Protein AF-F7S8D0-F1 (afdb_monomer_lite)

Sequence (281 aa):
MNKQQQSLVQIIKQSRLYNAVWATDVVPEQLVAPIAIEGLELRIRLTRVASIAGLLVAGAIAIDFGATTRRPAVLAAFLLLQLTYVALFCFTVAWPLVRRRVAGFDCARVLFNRLLFALGVFWAAYLILLMRASGPASQALILSIMCGLISTTIAAGPLSSTLAFWTPLTAGAFIALNVSHDLWRPVFVVSVAIYSAFVFFTMVAVNRRMLERSVNALELKRTSETIQMLLRDFEENASDWLWETDAALNLVHPSARLAEVAHRPAGEIRGNLFDFMAGTD

Radius of gyration: 31.67 Å; chains: 1; bounding box: 82×40×82 Å

Foldseek 3Di:
DDPVVVVVVVVCCPDPVVCLQQVPVQADPVCVVVLQVVQVLQVLVVLLVVLVVQLVVLVVVCVVCVVLCPPPQLVVLSVQLNVLSVVSNVLSVCVVVCVVVDPDPPVSVVVLLQSLLSNLQSLLSNLLSVLLRDDPVVNVVSLVVLLVQLLVLLDTGRLSSSCSNNVSSLVSSLSSCVSNPVNVDPVNNVVSVVSSVVSSVSSSVSHSVNSNVVNVVVVVVVVVVVVVVVVVCCVVPVCPWDFDADPQQWTDFTDPNVCVVLVHDRVPRIDHPVCSVVVVD

Secondary structure (DSSP, 8-state):
--HHHHHHHHHHHTSHHHHHHHTTTTS-GGGHHHHHHHHHHHHHHHHHHHHHHHHHHHHHHHHHTHHHHTSHHHHHHHHHHHHHHHHHHHHHHHHHHHHHH-S-HHHHHHHHHHHHHHHHHHHHHHHHHHHHHS-HHHHHHHHHHHHHHHHTT--SS-HHHHHHHHHHHHHHHHHHHHH-TTT--HHHHHHHHHHHHHHHHHHHHHHHHHHHHHHHHHHHHHHHHHHHHHHHHHHHHS-TT-EEE-TT-BEEEE-HHHHHHTTS-GGG--SBHHHHHHT--

Structure (mmCIF, N/CA/C/O backbone):
data_AF-F7S8D0-F1
#
_entry.id   AF-F7S8D0-F1
#
loop_
_atom_site.group_PDB
_atom_site.id
_atom_site.type_symbol
_atom_site.label_atom_id
_atom_site.label_alt_id
_atom_site.label_comp_id
_atom_site.label_asym_id
_atom_site.label_entity_id
_atom_site.label_seq_id
_atom_site.pdbx_PDB_ins_code
_atom_site.Cartn_x
_atom_site.Cartn_y
_atom_site.Cartn_z
_atom_site.occupancy
_atom_site.B_iso_or_equiv
_atom_site.auth_seq_id
_atom_site.auth_comp_id
_atom_site.auth_asym_id
_atom_site.auth_atom_id
_atom_site.pdbx_PDB_model_num
ATOM 1 N N . MET A 1 1 ? 22.453 11.798 22.584 1.00 53.34 1 MET A N 1
ATOM 2 C CA . MET A 1 1 ? 21.319 12.382 21.830 1.00 53.34 1 MET A CA 1
ATOM 3 C C . MET A 1 1 ? 21.093 13.785 22.383 1.00 53.34 1 MET A C 1
ATOM 5 O O . MET A 1 1 ? 20.859 13.909 23.575 1.00 53.34 1 MET A O 1
ATOM 9 N N . ASN A 1 2 ? 21.354 14.825 21.588 1.00 70.06 2 ASN A N 1
ATOM 10 C CA . ASN A 1 2 ? 21.635 16.184 22.080 1.00 70.06 2 ASN A CA 1
ATOM 11 C C . ASN A 1 2 ? 20.338 16.954 22.435 1.00 70.06 2 ASN A C 1
ATOM 13 O O . ASN A 1 2 ? 19.343 16.800 21.725 1.00 70.06 2 ASN A O 1
ATOM 17 N N . LYS A 1 3 ? 20.329 17.800 23.484 1.00 63.69 3 LYS A N 1
ATOM 18 C CA . LYS A 1 3 ? 19.136 18.567 23.949 1.00 63.69 3 LYS A CA 1
ATOM 19 C C . LYS A 1 3 ? 18.451 19.364 22.825 1.00 63.69 3 LYS A C 1
ATOM 21 O O . LYS A 1 3 ? 17.232 19.490 22.790 1.00 63.69 3 LYS A O 1
ATOM 26 N N . GLN A 1 4 ? 19.237 19.842 21.866 1.00 64.31 4 GLN A N 1
ATOM 27 C CA . GLN A 1 4 ? 18.783 20.604 20.699 1.00 64.31 4 GLN A CA 1
ATOM 28 C C . GLN A 1 4 ? 17.975 19.754 19.698 1.00 64.31 4 GLN A C 1
ATOM 30 O O . GLN A 1 4 ? 17.048 20.236 19.056 1.00 64.31 4 GLN A O 1
ATOM 35 N N . GLN A 1 5 ? 18.279 18.458 19.608 1.00 59.38 5 GLN A N 1
ATOM 36 C CA . GLN A 1 5 ? 17.549 17.507 18.769 1.00 59.38 5 GLN A CA 1
ATOM 37 C C . GLN A 1 5 ? 16.199 17.138 19.405 1.00 59.38 5 GLN A C 1
ATOM 39 O O . GLN A 1 5 ? 15.216 16.937 18.698 1.00 59.38 5 GLN A O 1
ATOM 44 N N . GLN A 1 6 ? 16.126 17.115 20.742 1.00 62.47 6 GLN A N 1
ATOM 45 C CA . GLN A 1 6 ? 14.870 16.931 21.474 1.00 62.47 6 GLN A CA 1
ATOM 46 C C . GLN A 1 6 ? 13.946 18.151 21.353 1.00 62.47 6 GLN A C 1
ATOM 48 O O . GLN A 1 6 ? 12.751 17.960 21.129 1.00 62.47 6 GLN A O 1
ATOM 53 N N . SER A 1 7 ? 14.474 19.383 21.420 1.00 68.38 7 SER A N 1
ATOM 54 C CA . SER A 1 7 ? 13.636 20.583 21.256 1.00 68.38 7 SER A CA 1
ATOM 55 C C . SER A 1 7 ? 13.094 20.717 19.829 1.00 68.38 7 SER A C 1
ATOM 57 O O . SER A 1 7 ? 11.915 21.006 19.656 1.00 68.38 7 SER A O 1
ATOM 59 N N . LEU A 1 8 ? 13.896 20.406 18.802 1.00 64.38 8 LEU A N 1
ATOM 60 C CA . LEU A 1 8 ? 13.439 20.400 17.407 1.00 64.38 8 LEU A CA 1
ATOM 61 C C . LEU A 1 8 ? 12.327 19.375 17.160 1.00 64.38 8 LEU A C 1
ATOM 63 O O . LEU A 1 8 ? 11.333 19.688 16.509 1.00 64.38 8 LEU A O 1
ATOM 67 N N . VAL A 1 9 ? 12.451 18.166 17.714 1.00 66.06 9 VAL A N 1
ATOM 68 C CA . VAL A 1 9 ? 11.397 17.144 17.612 1.00 66.06 9 VAL A CA 1
ATOM 69 C C . VAL A 1 9 ? 10.116 17.595 18.320 1.00 66.06 9 VAL A C 1
ATOM 71 O O . VAL A 1 9 ? 9.027 17.361 17.797 1.00 66.06 9 VAL A O 1
ATOM 74 N N . GLN A 1 10 ? 10.219 18.262 19.474 1.00 64.81 10 GLN A N 1
ATOM 75 C CA . GLN A 1 10 ? 9.053 18.814 20.171 1.00 64.81 10 GLN A CA 1
ATOM 76 C C . GLN A 1 10 ? 8.379 19.943 19.381 1.00 64.81 10 GLN A C 1
ATOM 78 O O . GLN A 1 10 ? 7.158 19.937 19.252 1.00 64.81 10 GLN A O 1
ATOM 83 N N . ILE A 1 11 ? 9.157 20.848 18.782 1.00 69.25 11 ILE A N 1
ATOM 84 C CA . ILE A 1 11 ? 8.638 21.939 17.943 1.00 69.25 11 ILE A CA 1
ATOM 85 C C . ILE A 1 11 ? 7.924 21.382 16.703 1.00 69.25 11 ILE A C 1
ATOM 87 O O . ILE A 1 11 ? 6.825 21.821 16.371 1.00 69.25 11 ILE A O 1
ATOM 91 N N . ILE A 1 12 ? 8.500 20.369 16.043 1.00 64.69 12 ILE A N 1
ATOM 92 C CA . ILE A 1 12 ? 7.876 19.720 14.879 1.00 64.69 12 ILE A CA 1
ATOM 93 C C . ILE A 1 12 ? 6.555 19.057 15.278 1.00 64.69 12 ILE A C 1
ATOM 95 O O . ILE A 1 12 ? 5.556 19.249 14.584 1.00 64.69 12 ILE A O 1
ATOM 99 N N . LYS A 1 13 ? 6.520 18.343 16.413 1.00 60.53 13 LYS A N 1
ATOM 100 C CA . LYS A 1 13 ? 5.296 17.720 16.943 1.00 60.53 13 LYS A CA 1
ATOM 101 C C . LYS A 1 13 ? 4.198 18.730 17.289 1.00 60.53 13 LYS A C 1
ATOM 103 O O . LYS A 1 13 ? 3.030 18.378 17.225 1.00 60.53 13 LYS A O 1
ATOM 108 N N . GLN A 1 14 ? 4.556 19.966 17.636 1.00 62.41 14 GLN A N 1
ATOM 109 C CA . GLN A 1 14 ? 3.599 21.036 17.941 1.00 62.41 14 GLN A CA 1
ATOM 110 C C . GLN A 1 14 ? 3.151 21.835 16.707 1.00 62.41 14 GLN A C 1
ATOM 112 O O . GLN A 1 14 ? 2.283 22.702 16.811 1.00 62.41 14 GLN A O 1
ATOM 117 N N . SER A 1 15 ? 3.713 21.567 15.526 1.00 74.12 15 SER A N 1
ATOM 118 C CA . SER A 1 15 ? 3.327 22.288 14.313 1.00 74.12 15 SER A CA 1
ATOM 119 C C . SER A 1 15 ? 1.921 21.888 13.841 1.00 74.12 15 SER A C 1
ATOM 121 O O . SER A 1 15 ? 1.569 20.709 13.791 1.00 74.12 15 SER A O 1
ATOM 123 N N . ARG A 1 16 ? 1.117 22.873 13.408 1.00 69.25 16 ARG A N 1
ATOM 124 C CA . ARG A 1 16 ? -0.215 22.623 12.815 1.00 69.25 16 ARG A CA 1
ATOM 125 C C . ARG A 1 16 ? -0.157 21.661 11.622 1.00 69.25 16 ARG A C 1
ATOM 127 O O . ARG A 1 16 ? -1.084 20.888 11.420 1.00 69.25 16 ARG A O 1
ATOM 134 N N . LEU A 1 17 ? 0.942 21.686 10.865 1.00 67.94 17 LEU A N 1
ATOM 135 C CA . LEU A 1 17 ? 1.205 20.769 9.753 1.00 67.94 17 LEU A CA 1
ATOM 136 C C . LEU A 1 17 ? 1.400 19.323 10.223 1.00 67.94 17 LEU A C 1
ATOM 138 O O . LEU A 1 17 ? 0.843 18.415 9.615 1.00 67.94 17 LEU A O 1
ATOM 142 N N . TYR A 1 18 ? 2.143 19.099 11.309 1.00 75.44 18 TYR A N 1
ATOM 143 C CA . TYR A 1 18 ? 2.308 17.762 11.878 1.00 75.44 18 TYR A CA 1
ATOM 144 C C . TYR A 1 18 ? 0.969 17.190 12.341 1.00 75.44 18 TYR A C 1
ATOM 146 O O . TYR A 1 18 ? 0.630 16.069 11.965 1.00 75.44 18 TYR A O 1
ATOM 154 N N . ASN A 1 19 ? 0.179 17.989 13.063 1.00 76.62 19 ASN A N 1
ATOM 155 C CA . ASN A 1 19 ? -1.151 17.571 13.500 1.00 76.62 19 ASN A CA 1
ATOM 156 C C . ASN A 1 19 ? -2.064 17.280 12.306 1.00 76.62 19 ASN A C 1
ATOM 158 O O . ASN A 1 19 ? -2.716 16.246 12.274 1.00 76.62 19 ASN A O 1
ATOM 162 N N . ALA A 1 20 ? -2.036 18.123 11.270 1.00 70.88 20 ALA A N 1
ATOM 163 C CA . ALA A 1 20 ? -2.845 17.909 10.076 1.00 70.88 20 ALA A CA 1
ATOM 164 C C . ALA A 1 20 ? -2.493 16.618 9.317 1.00 70.88 20 ALA A C 1
ATOM 166 O O . ALA A 1 20 ? -3.393 15.970 8.785 1.00 70.88 20 ALA A O 1
ATOM 167 N N . VAL A 1 21 ? -1.207 16.249 9.269 1.00 74.00 21 VAL A N 1
ATOM 168 C CA . VAL A 1 21 ? -0.726 15.049 8.568 1.00 74.00 21 VAL A CA 1
ATOM 169 C C . VAL A 1 21 ? -0.955 13.780 9.386 1.00 74.00 21 VAL A C 1
ATOM 171 O O . VAL A 1 21 ? -1.366 12.768 8.829 1.00 74.00 21 VAL A O 1
ATOM 174 N N . TRP A 1 22 ? -0.690 13.818 10.691 1.00 76.75 22 TRP A N 1
ATOM 175 C CA . TRP A 1 22 ? -0.769 12.642 11.564 1.00 76.75 22 TRP A CA 1
ATOM 176 C C . TRP A 1 22 ? -2.096 12.517 12.318 1.00 76.75 22 TRP A C 1
ATOM 178 O O . TRP A 1 22 ? -2.269 11.552 13.059 1.00 76.75 22 TRP A O 1
ATOM 188 N N . ALA A 1 23 ? -3.014 13.466 12.116 1.00 78.50 23 ALA A N 1
ATOM 189 C CA . ALA A 1 23 ? -4.340 13.536 12.730 1.00 78.50 23 ALA A CA 1
ATOM 190 C C . ALA A 1 23 ? -4.316 13.371 14.262 1.00 78.50 23 ALA A C 1
ATOM 192 O O . ALA A 1 23 ? -5.232 12.809 14.863 1.00 78.50 23 ALA A O 1
ATOM 193 N N . THR A 1 24 ? -3.252 13.856 14.906 1.00 76.12 24 THR A N 1
ATOM 194 C CA . THR A 1 24 ? -3.089 13.826 16.368 1.00 76.12 24 THR A CA 1
ATOM 195 C C . THR A 1 24 ? -4.067 14.756 17.083 1.00 76.12 24 THR A C 1
ATOM 197 O O . THR A 1 24 ? -4.251 14.626 18.285 1.00 76.12 24 THR A O 1
ATOM 200 N N . ASP A 1 25 ? -4.698 15.678 16.354 1.00 79.25 25 ASP A N 1
ATOM 201 C CA . ASP A 1 25 ? -5.800 16.529 16.809 1.00 79.25 25 ASP A CA 1
ATOM 202 C C . ASP A 1 25 ? -7.158 15.810 16.808 1.00 79.25 25 ASP A C 1
ATOM 204 O O . ASP A 1 25 ? -8.049 16.191 17.560 1.00 79.25 25 ASP A O 1
ATOM 208 N N . VAL A 1 26 ? -7.322 14.788 15.965 1.00 81.44 26 VAL A N 1
ATOM 209 C CA . VAL A 1 26 ? -8.597 14.081 15.771 1.00 81.44 26 VAL A CA 1
ATOM 210 C C . VAL A 1 26 ? -8.757 12.906 16.729 1.00 81.44 26 VAL A C 1
ATOM 212 O O . VAL A 1 26 ? -9.870 12.598 17.137 1.00 81.44 26 VAL A O 1
ATOM 215 N N . VAL A 1 27 ? -7.667 12.206 17.049 1.00 84.94 27 VAL A N 1
ATOM 216 C CA . VAL A 1 27 ? -7.725 10.945 17.797 1.00 84.94 27 VAL A CA 1
ATOM 217 C C . VAL A 1 27 ? -7.451 11.188 19.286 1.00 84.94 27 VAL A C 1
ATOM 219 O O . VAL A 1 27 ? -6.313 11.508 19.632 1.00 84.94 27 VAL A O 1
ATOM 222 N N . PRO A 1 28 ? -8.433 10.980 20.189 1.00 85.94 28 PRO A N 1
ATOM 223 C CA . PRO A 1 28 ? -8.203 11.056 21.631 1.00 85.94 28 PRO A CA 1
ATOM 224 C C . PRO A 1 28 ? -7.156 10.032 22.088 1.00 85.94 28 PRO A C 1
ATOM 226 O O . PRO A 1 28 ? -7.148 8.903 21.593 1.00 85.94 28 PRO A O 1
ATOM 229 N N . GLU A 1 29 ? -6.325 10.364 23.085 1.00 84.44 29 GLU A N 1
ATOM 230 C CA . GLU A 1 29 ? -5.238 9.483 23.568 1.00 84.44 29 GLU A CA 1
ATOM 231 C C . GLU A 1 29 ? -5.724 8.071 23.937 1.00 84.44 29 GLU A C 1
ATOM 233 O O . GLU A 1 29 ? -5.067 7.075 23.634 1.00 84.44 29 GLU A O 1
ATOM 238 N N . GLN A 1 30 ? -6.925 7.974 24.511 1.00 85.62 30 GLN A N 1
ATOM 239 C CA . GLN A 1 30 ? -7.554 6.710 24.906 1.00 85.62 30 GLN A CA 1
ATOM 240 C C . GLN A 1 30 ? -7.923 5.806 23.714 1.00 85.62 30 GLN A C 1
ATOM 242 O O . GLN A 1 30 ? -8.087 4.599 23.885 1.00 85.62 30 GLN A O 1
ATOM 247 N N . LEU A 1 31 ? -8.087 6.378 22.516 1.00 86.25 31 LEU A N 1
ATOM 248 C CA . LEU A 1 31 ? -8.500 5.676 21.298 1.00 86.25 31 LEU A CA 1
ATOM 249 C C . LEU A 1 31 ? -7.335 5.395 20.333 1.00 86.25 31 LEU A C 1
ATOM 251 O O . LEU A 1 31 ? -7.520 4.679 19.350 1.00 86.25 31 LEU A O 1
ATOM 255 N N . VAL A 1 32 ? -6.121 5.878 20.620 1.00 85.62 32 VAL A N 1
ATOM 256 C CA . VAL A 1 32 ? -4.949 5.715 19.737 1.00 85.62 32 VAL A CA 1
ATOM 257 C C . VAL A 1 32 ? -4.634 4.242 19.461 1.00 85.62 32 VAL A C 1
ATOM 259 O O . VAL A 1 32 ? -4.501 3.841 18.305 1.00 85.62 32 VAL A O 1
ATOM 262 N N . ALA A 1 33 ? -4.525 3.422 20.508 1.00 85.38 33 ALA A N 1
ATOM 263 C CA . ALA A 1 33 ? -4.207 2.001 20.376 1.00 85.38 33 ALA A CA 1
ATOM 264 C C . ALA A 1 33 ? -5.284 1.193 19.616 1.00 85.38 33 ALA A C 1
ATOM 266 O O . ALA A 1 33 ? -4.919 0.511 18.653 1.00 85.38 33 ALA A O 1
ATOM 267 N N . PRO A 1 34 ? -6.587 1.258 19.970 1.00 86.56 34 PRO A N 1
ATOM 268 C CA . PRO A 1 34 ? -7.611 0.498 19.252 1.00 86.56 34 PRO A CA 1
ATOM 269 C C . PRO A 1 34 ? -7.728 0.917 17.782 1.00 86.56 34 PRO A C 1
ATOM 271 O O . PRO A 1 34 ? -7.796 0.045 16.916 1.00 86.56 34 PRO A O 1
ATOM 274 N N . ILE A 1 35 ? -7.647 2.216 17.475 1.00 88.69 35 ILE A N 1
ATOM 275 C CA . ILE A 1 35 ? -7.692 2.709 16.089 1.00 88.69 35 ILE A CA 1
ATOM 276 C C . ILE A 1 35 ? -6.454 2.270 15.301 1.00 88.69 35 ILE A C 1
ATOM 278 O O . ILE A 1 35 ? -6.564 1.885 14.136 1.00 88.69 35 ILE A O 1
ATOM 282 N N . ALA A 1 36 ? -5.267 2.279 15.917 1.00 87.62 36 ALA A N 1
ATOM 283 C CA . ALA A 1 36 ? -4.054 1.788 15.267 1.00 87.62 36 ALA A CA 1
ATOM 284 C C . ALA A 1 36 ? -4.162 0.297 14.909 1.00 87.62 36 ALA A C 1
ATOM 286 O O . ALA A 1 36 ? -3.747 -0.100 13.815 1.00 87.62 36 ALA A O 1
ATOM 287 N N . ILE A 1 37 ? -4.734 -0.516 15.805 1.00 88.25 37 ILE A N 1
ATOM 288 C CA . ILE A 1 37 ? -4.974 -1.945 15.570 1.00 88.25 37 ILE A CA 1
ATOM 289 C C . ILE A 1 37 ? -5.985 -2.138 14.442 1.00 88.25 37 ILE A C 1
ATOM 291 O O . ILE A 1 37 ? -5.676 -2.823 13.467 1.00 88.25 37 ILE A O 1
ATOM 295 N N . GLU A 1 38 ? -7.154 -1.501 14.531 1.00 89.31 38 GLU A N 1
ATOM 296 C CA . GLU A 1 38 ? -8.211 -1.609 13.522 1.00 89.31 38 GLU A CA 1
ATOM 297 C C . GLU A 1 38 ? -7.718 -1.164 12.138 1.00 89.31 38 GLU A C 1
ATOM 299 O O . GLU A 1 38 ? -7.919 -1.857 11.135 1.00 89.31 38 GLU A O 1
ATOM 304 N N . GLY A 1 39 ? -6.990 -0.046 12.086 1.00 90.62 39 GLY A N 1
ATOM 305 C CA . GLY A 1 39 ? -6.388 0.468 10.864 1.00 90.62 39 GLY A CA 1
ATOM 306 C C . GLY A 1 39 ? -5.405 -0.524 10.243 1.00 90.62 39 GLY A C 1
ATOM 307 O O . GLY A 1 39 ? -5.471 -0.785 9.038 1.00 90.62 39 GLY A O 1
ATOM 308 N N . LEU A 1 40 ? -4.506 -1.111 11.044 1.00 91.12 40 LEU A N 1
ATOM 309 C CA . LEU A 1 40 ? -3.559 -2.116 10.555 1.00 91.12 40 LEU A CA 1
ATOM 310 C C . LEU A 1 40 ? -4.280 -3.386 10.080 1.00 91.12 40 LEU A C 1
ATOM 312 O O . LEU A 1 40 ? -3.944 -3.917 9.023 1.00 91.12 40 LEU A O 1
ATOM 316 N N . GLU A 1 41 ? -5.297 -3.853 10.803 1.00 90.88 41 GLU A N 1
ATOM 317 C CA . GLU A 1 41 ? -6.097 -5.018 10.412 1.00 90.88 41 GLU A CA 1
ATOM 318 C C . GLU A 1 41 ? -6.840 -4.795 9.090 1.00 90.88 41 GLU A C 1
ATOM 320 O O . GLU A 1 41 ? -6.891 -5.692 8.240 1.00 90.88 41 GLU A O 1
ATOM 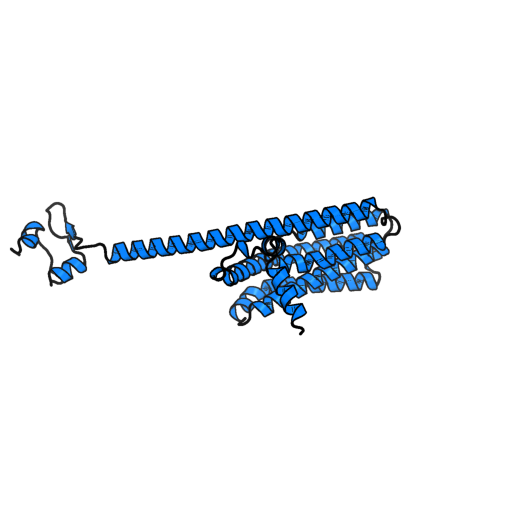325 N N . LEU A 1 42 ? -7.407 -3.603 8.886 1.00 92.00 42 LEU A N 1
ATOM 326 C CA . LEU A 1 42 ? -8.006 -3.233 7.607 1.00 92.00 42 LEU A CA 1
ATOM 327 C C . LEU A 1 42 ? -6.954 -3.254 6.494 1.00 92.00 42 LEU A C 1
ATOM 329 O O . LEU A 1 42 ? -7.175 -3.858 5.442 1.00 92.00 42 LEU A O 1
ATOM 333 N N . ARG A 1 43 ? -5.780 -2.663 6.742 1.00 93.62 43 ARG A N 1
ATOM 334 C CA . ARG A 1 43 ? -4.694 -2.632 5.759 1.00 93.62 43 ARG A CA 1
ATOM 335 C C . ARG A 1 43 ? -4.219 -4.030 5.381 1.00 93.62 43 ARG A C 1
ATOM 337 O O . ARG A 1 43 ? -4.015 -4.295 4.198 1.00 93.62 43 ARG A O 1
ATOM 344 N N . ILE A 1 44 ? -4.057 -4.927 6.351 1.00 93.44 44 ILE A N 1
ATOM 345 C CA . ILE A 1 44 ? -3.645 -6.319 6.126 1.00 93.44 44 ILE A CA 1
ATOM 346 C C . ILE A 1 44 ? -4.676 -7.054 5.260 1.00 93.44 44 ILE A C 1
ATOM 348 O O . ILE A 1 44 ? -4.293 -7.747 4.315 1.00 93.44 44 ILE A O 1
ATOM 352 N N . ARG A 1 45 ? -5.978 -6.865 5.519 1.00 91.81 45 ARG A N 1
ATOM 353 C CA . ARG A 1 45 ? -7.054 -7.459 4.706 1.00 91.81 45 ARG A CA 1
ATOM 354 C C . ARG A 1 45 ? -6.996 -7.001 3.250 1.00 91.81 45 ARG A C 1
ATOM 356 O O . ARG A 1 45 ? -7.010 -7.840 2.353 1.00 91.81 45 ARG A O 1
ATOM 363 N N . LEU A 1 46 ? -6.859 -5.697 3.018 1.00 93.00 46 LEU A N 1
ATOM 364 C CA . LEU A 1 46 ? -6.726 -5.144 1.666 1.00 93.00 46 LEU A CA 1
ATOM 365 C C . LEU A 1 46 ? -5.439 -5.621 0.979 1.00 93.00 46 LEU A C 1
ATOM 367 O O . LEU A 1 46 ? -5.448 -5.968 -0.201 1.00 93.00 46 LEU A O 1
ATOM 371 N N . THR A 1 47 ? -4.343 -5.708 1.735 1.00 94.88 47 THR A N 1
ATOM 372 C CA . THR A 1 47 ? -3.036 -6.142 1.220 1.00 94.88 47 THR A CA 1
ATOM 373 C C . THR A 1 47 ? -3.061 -7.590 0.741 1.00 94.88 47 THR A C 1
ATOM 375 O O . THR A 1 47 ? -2.358 -7.913 -0.210 1.00 94.88 47 THR A O 1
ATOM 378 N N . ARG A 1 48 ? -3.898 -8.461 1.321 1.00 93.25 48 ARG A N 1
ATOM 379 C CA . ARG A 1 48 ? -4.060 -9.844 0.845 1.00 93.25 48 ARG A CA 1
ATOM 380 C C . ARG A 1 48 ? -4.516 -9.891 -0.615 1.00 93.25 48 ARG A C 1
ATOM 382 O O . ARG A 1 48 ? -3.878 -10.548 -1.432 1.00 93.25 48 ARG A O 1
ATOM 389 N N . VAL A 1 49 ? -5.588 -9.167 -0.940 1.00 93.44 49 VAL A N 1
ATOM 390 C CA . VAL A 1 49 ? -6.130 -9.102 -2.308 1.00 93.44 49 VAL A CA 1
ATOM 391 C C . VAL A 1 49 ? -5.154 -8.370 -3.229 1.00 93.44 49 VAL A C 1
ATOM 393 O O . VAL A 1 49 ? -4.854 -8.853 -4.319 1.00 93.44 49 VAL A O 1
ATOM 396 N N . ALA A 1 50 ? -4.580 -7.258 -2.759 1.00 93.50 50 ALA A N 1
ATOM 397 C CA . ALA A 1 50 ? -3.594 -6.494 -3.520 1.00 93.50 50 ALA A CA 1
ATOM 398 C C . ALA A 1 50 ? -2.320 -7.298 -3.835 1.00 93.50 50 ALA A C 1
ATOM 400 O O . ALA A 1 50 ? -1.716 -7.086 -4.881 1.00 93.50 50 ALA A O 1
ATOM 401 N N . SER A 1 51 ? -1.920 -8.237 -2.970 1.00 95.31 51 SER A N 1
ATOM 402 C CA . SER A 1 51 ? -0.755 -9.100 -3.211 1.00 95.31 51 SER A CA 1
ATOM 403 C C . SER A 1 51 ? -1.009 -10.074 -4.358 1.00 95.31 51 SER A C 1
ATOM 405 O O . SER A 1 51 ? -0.143 -10.243 -5.208 1.00 95.31 51 SER A O 1
ATOM 407 N N . ILE A 1 52 ? -2.210 -10.661 -4.434 1.00 95.44 52 ILE A N 1
ATOM 408 C CA . ILE A 1 52 ? -2.594 -11.541 -5.549 1.00 95.44 52 ILE A CA 1
ATOM 409 C C . ILE A 1 52 ? -2.638 -10.740 -6.853 1.00 95.44 52 ILE A C 1
ATOM 411 O O . ILE A 1 52 ? -2.001 -11.119 -7.832 1.00 95.44 52 ILE A O 1
ATOM 415 N N . ALA A 1 53 ? -3.346 -9.607 -6.855 1.00 94.81 53 ALA A N 1
ATOM 416 C CA . ALA A 1 53 ? -3.435 -8.749 -8.033 1.00 94.81 53 ALA A CA 1
ATOM 417 C C . ALA A 1 53 ? -2.045 -8.276 -8.489 1.00 94.81 53 ALA A C 1
ATOM 419 O O . ALA A 1 53 ? -1.722 -8.335 -9.670 1.00 94.81 53 ALA A O 1
ATOM 420 N N . GLY A 1 54 ? -1.196 -7.872 -7.544 1.00 95.12 54 GLY A N 1
ATOM 421 C CA . GLY A 1 54 ? 0.164 -7.423 -7.801 1.00 95.12 54 GLY A CA 1
ATOM 422 C C . GLY A 1 54 ? 1.075 -8.494 -8.402 1.00 95.12 54 GLY A C 1
ATOM 423 O O . GLY A 1 54 ? 1.777 -8.201 -9.367 1.00 95.12 54 GLY A O 1
ATOM 424 N N . LEU A 1 55 ? 1.014 -9.736 -7.901 1.00 95.94 55 LEU A N 1
ATOM 425 C CA . LEU A 1 55 ? 1.726 -10.886 -8.481 1.00 95.94 55 LEU A CA 1
ATOM 426 C C . LEU A 1 55 ? 1.345 -11.103 -9.947 1.00 95.94 55 LEU A C 1
ATOM 428 O O . LEU A 1 55 ? 2.219 -11.298 -10.795 1.00 95.94 55 LEU A O 1
ATOM 432 N N . LEU A 1 56 ? 0.040 -11.061 -10.234 1.00 96.25 56 LEU A N 1
ATOM 433 C CA . LEU A 1 56 ? -0.497 -11.260 -11.579 1.00 96.25 56 LEU A CA 1
ATOM 434 C C . LEU A 1 56 ? -0.085 -10.123 -12.516 1.00 96.25 56 LEU A C 1
ATOM 436 O O . LEU A 1 56 ? 0.374 -10.389 -13.622 1.00 96.25 56 LEU A O 1
ATOM 440 N N . VAL A 1 57 ? -0.182 -8.870 -12.063 1.00 96.62 57 VAL A N 1
ATOM 441 C CA . VAL A 1 57 ? 0.230 -7.696 -12.847 1.00 96.62 57 VAL A CA 1
ATOM 442 C C . VAL A 1 57 ? 1.733 -7.721 -13.124 1.00 96.62 57 VAL A C 1
ATOM 444 O O . VAL A 1 57 ? 2.140 -7.547 -14.270 1.00 96.62 57 VAL A O 1
ATOM 447 N N . ALA A 1 58 ? 2.571 -7.996 -12.119 1.00 96.50 58 ALA A N 1
ATOM 448 C CA . ALA A 1 58 ? 4.015 -8.128 -12.315 1.00 96.50 58 ALA A CA 1
ATOM 449 C C . ALA A 1 58 ? 4.351 -9.260 -13.300 1.00 96.50 58 ALA A C 1
ATOM 451 O O . ALA A 1 58 ? 5.209 -9.089 -14.165 1.00 96.50 58 ALA A O 1
ATOM 452 N N . GLY A 1 59 ? 3.646 -10.393 -13.203 1.00 97.00 59 GLY A N 1
ATOM 453 C CA . GLY A 1 59 ? 3.772 -11.516 -14.132 1.00 97.00 59 GLY A CA 1
ATOM 454 C C . GLY A 1 59 ? 3.364 -11.159 -15.563 1.00 97.00 59 GLY A C 1
ATOM 455 O O . GLY A 1 59 ? 4.088 -11.483 -16.498 1.00 97.00 59 GLY A O 1
ATOM 456 N N . ALA A 1 60 ? 2.258 -10.435 -15.742 1.00 96.69 60 ALA A N 1
ATOM 457 C CA . ALA A 1 60 ? 1.810 -9.968 -17.052 1.00 96.69 60 ALA A CA 1
ATOM 458 C C . ALA A 1 60 ? 2.835 -9.022 -17.699 1.00 96.69 60 ALA A C 1
ATOM 460 O O . ALA A 1 60 ? 3.186 -9.209 -18.861 1.00 96.69 60 ALA A O 1
ATOM 461 N N . ILE A 1 61 ? 3.390 -8.075 -16.930 1.00 96.12 61 ILE A N 1
ATOM 462 C CA . ILE A 1 61 ? 4.475 -7.197 -17.398 1.00 96.12 61 ILE A CA 1
ATOM 463 C C . ILE A 1 61 ? 5.705 -8.029 -17.782 1.00 96.12 61 ILE A C 1
ATOM 465 O O . ILE A 1 61 ? 6.322 -7.784 -18.812 1.00 96.12 61 ILE A O 1
ATOM 469 N N . ALA A 1 62 ? 6.068 -9.029 -16.976 1.00 96.31 62 ALA A N 1
ATOM 470 C CA . ALA A 1 62 ? 7.206 -9.897 -17.269 1.00 96.31 62 ALA A CA 1
ATOM 471 C C . ALA A 1 62 ? 7.031 -10.697 -18.570 1.00 96.31 62 ALA A C 1
ATOM 473 O O . ALA A 1 62 ? 8.024 -10.903 -19.270 1.00 96.31 62 ALA A O 1
ATOM 474 N N . ILE A 1 63 ? 5.802 -11.123 -18.888 1.00 96.25 63 ILE A N 1
ATOM 475 C CA . ILE A 1 63 ? 5.453 -11.806 -20.143 1.00 96.25 63 ILE A CA 1
ATOM 476 C C . ILE A 1 63 ? 5.576 -10.844 -21.329 1.00 96.25 63 ILE A C 1
ATOM 478 O O . ILE A 1 63 ? 6.257 -11.177 -22.298 1.00 96.25 63 ILE A O 1
ATOM 482 N N . ASP A 1 64 ? 4.979 -9.652 -21.230 1.00 94.94 64 ASP A N 1
ATOM 483 C CA . ASP A 1 64 ? 5.015 -8.624 -22.282 1.00 94.94 64 ASP A CA 1
ATOM 484 C C . ASP A 1 64 ? 6.458 -8.188 -22.601 1.00 94.94 64 ASP A C 1
ATOM 486 O O . ASP A 1 64 ? 6.895 -8.182 -23.750 1.00 94.94 64 ASP A O 1
ATOM 490 N N . PHE A 1 65 ? 7.267 -7.966 -21.563 1.00 94.56 65 PHE A N 1
ATOM 491 C CA . PHE A 1 65 ? 8.679 -7.599 -21.679 1.00 94.56 65 PHE A CA 1
ATOM 492 C C . PHE A 1 65 ? 9.624 -8.810 -21.732 1.00 94.56 65 PHE A C 1
ATOM 494 O O . PHE A 1 65 ? 10.810 -8.676 -21.430 1.00 94.56 65 PHE A O 1
ATOM 501 N N . GLY A 1 66 ? 9.144 -9.997 -22.118 1.00 91.56 66 GLY A N 1
ATOM 502 C CA . GLY A 1 66 ? 9.833 -11.281 -21.925 1.00 91.56 66 GLY A CA 1
ATOM 503 C C . GLY A 1 66 ? 11.320 -11.315 -22.304 1.00 91.56 66 GLY A C 1
ATOM 504 O O . GLY A 1 66 ? 12.137 -11.831 -21.539 1.00 91.56 66 GLY A O 1
ATOM 505 N N . ALA A 1 67 ? 11.709 -10.735 -23.445 1.00 90.75 67 ALA A N 1
ATOM 506 C CA . ALA A 1 67 ? 13.115 -10.672 -23.864 1.00 90.75 67 ALA A CA 1
ATOM 507 C C . ALA A 1 67 ? 13.974 -9.792 -22.934 1.00 90.75 67 ALA A C 1
ATOM 509 O O . ALA A 1 67 ? 15.099 -10.153 -22.583 1.00 90.75 67 ALA A O 1
ATOM 510 N N . THR A 1 68 ? 13.430 -8.658 -22.498 1.00 92.56 68 THR A N 1
ATOM 511 C CA . THR A 1 68 ? 14.073 -7.719 -21.574 1.00 92.56 68 THR A CA 1
ATOM 512 C C . THR A 1 68 ? 14.135 -8.291 -20.159 1.00 92.56 68 THR A C 1
ATOM 514 O O . THR A 1 68 ? 15.170 -8.187 -19.499 1.00 92.56 68 THR A O 1
ATOM 517 N N . THR A 1 69 ? 13.070 -8.965 -19.721 1.00 92.38 69 THR A N 1
ATOM 518 C CA . THR A 1 69 ? 12.963 -9.599 -18.401 1.00 92.38 69 THR A CA 1
ATOM 519 C C . THR A 1 69 ? 14.003 -10.696 -18.196 1.00 92.38 69 THR A C 1
ATOM 521 O O . THR A 1 69 ? 14.506 -10.859 -17.091 1.00 92.38 69 THR A O 1
ATOM 524 N N . ARG A 1 70 ? 14.388 -11.420 -19.256 1.00 92.25 70 ARG A N 1
ATOM 525 C CA . ARG A 1 70 ? 15.408 -12.485 -19.189 1.00 92.25 70 ARG A CA 1
ATOM 526 C C . ARG A 1 70 ? 16.829 -11.976 -18.922 1.00 92.25 70 ARG A C 1
ATOM 528 O O . ARG A 1 70 ? 17.708 -12.785 -18.635 1.00 92.25 70 ARG A O 1
ATOM 535 N N . ARG A 1 71 ? 17.088 -10.663 -18.995 1.00 94.62 71 ARG A N 1
ATOM 536 C CA . ARG A 1 71 ? 18.394 -10.098 -18.611 1.00 94.62 71 ARG A CA 1
ATOM 537 C C . ARG A 1 71 ? 18.628 -10.324 -17.111 1.00 94.62 71 ARG A C 1
ATOM 539 O O . ARG A 1 71 ? 17.720 -10.062 -16.326 1.00 94.62 71 ARG A O 1
ATOM 546 N N . PRO A 1 72 ? 19.837 -10.726 -16.674 1.00 95.12 72 PRO A N 1
ATOM 547 C CA . PRO A 1 72 ? 20.063 -11.235 -15.317 1.00 95.12 72 PRO A CA 1
ATOM 548 C C . PRO A 1 72 ? 19.689 -10.229 -14.220 1.00 95.12 72 PRO A C 1
ATOM 550 O O . PRO A 1 72 ? 19.069 -10.602 -13.230 1.00 95.12 72 PRO A O 1
ATOM 553 N N . ALA A 1 73 ? 19.992 -8.942 -14.418 1.00 95.56 73 ALA A N 1
ATOM 554 C CA . ALA A 1 73 ? 19.631 -7.893 -13.465 1.00 95.56 73 ALA A CA 1
ATOM 555 C C . ALA A 1 73 ? 18.108 -7.668 -13.370 1.00 95.56 73 ALA A C 1
ATOM 557 O O . ALA A 1 73 ? 17.578 -7.512 -12.271 1.00 95.56 73 ALA A O 1
ATOM 558 N N . VAL A 1 74 ? 17.402 -7.676 -14.508 1.00 96.25 74 VAL A N 1
ATOM 559 C CA . VAL A 1 74 ? 15.940 -7.485 -14.559 1.00 96.25 74 VAL A CA 1
ATOM 560 C C . VAL A 1 74 ? 15.238 -8.696 -13.946 1.00 96.25 74 VAL A C 1
ATOM 562 O O . VAL A 1 74 ? 14.329 -8.533 -13.134 1.00 96.25 74 VAL A O 1
ATOM 565 N N . LEU A 1 75 ? 15.713 -9.903 -14.268 1.00 96.69 75 LEU A N 1
ATOM 566 C CA . LEU A 1 75 ? 15.199 -11.151 -13.717 1.00 96.69 75 LEU A CA 1
ATOM 567 C C . LEU A 1 75 ? 15.378 -11.211 -12.198 1.00 96.69 75 LEU A C 1
ATOM 569 O O . LEU A 1 75 ? 14.440 -11.562 -11.492 1.00 96.69 75 LEU A O 1
ATOM 573 N N . ALA A 1 76 ? 16.549 -10.832 -11.677 1.00 97.31 76 ALA A N 1
ATOM 574 C CA . ALA A 1 76 ? 16.788 -10.792 -10.237 1.00 97.31 76 ALA A CA 1
ATOM 575 C C . ALA A 1 76 ? 15.829 -9.821 -9.526 1.00 97.31 76 ALA A C 1
ATOM 577 O O . ALA A 1 76 ? 15.226 -10.187 -8.516 1.00 97.31 76 ALA A O 1
ATOM 578 N N . ALA A 1 77 ? 15.628 -8.616 -10.075 1.00 97.38 77 ALA A N 1
ATOM 579 C CA . ALA A 1 77 ? 14.673 -7.650 -9.531 1.00 97.38 77 ALA A CA 1
ATOM 580 C C . ALA A 1 77 ? 13.229 -8.178 -9.571 1.00 97.38 77 ALA A C 1
ATOM 582 O O . ALA A 1 77 ? 12.502 -8.048 -8.587 1.00 97.38 77 ALA A O 1
ATOM 583 N N . PHE A 1 78 ? 12.835 -8.832 -10.668 1.00 97.81 78 PHE A N 1
ATOM 584 C CA . PHE A 1 78 ? 11.533 -9.483 -10.796 1.00 97.81 78 PHE A CA 1
ATOM 585 C C . PHE A 1 78 ? 11.342 -10.598 -9.759 1.00 97.81 78 PHE A C 1
ATOM 587 O O . PHE A 1 78 ? 10.327 -10.627 -9.070 1.00 97.81 78 PHE A O 1
ATOM 594 N N . LEU A 1 79 ? 12.315 -11.495 -9.583 1.00 97.88 79 LEU A N 1
ATOM 595 C CA . LEU A 1 79 ? 12.210 -12.590 -8.614 1.00 97.88 79 LEU A CA 1
ATOM 596 C C . LEU A 1 79 ? 12.137 -12.080 -7.168 1.00 97.88 79 LEU A C 1
ATOM 598 O O . LEU A 1 79 ? 11.342 -12.594 -6.384 1.00 97.88 79 LEU A O 1
ATOM 602 N N . LEU A 1 80 ? 12.909 -11.045 -6.819 1.00 98.06 80 LEU A N 1
ATOM 603 C CA . LEU A 1 80 ? 12.834 -10.398 -5.503 1.00 98.06 80 LEU A CA 1
ATOM 604 C C . LEU A 1 80 ? 11.484 -9.704 -5.277 1.00 98.06 80 LEU A C 1
ATOM 606 O O . LEU A 1 80 ? 10.931 -9.765 -4.174 1.00 98.06 80 LEU A O 1
ATOM 610 N N . LEU A 1 81 ? 10.920 -9.098 -6.325 1.00 98.06 81 LEU A N 1
ATOM 611 C CA . LEU A 1 81 ? 9.572 -8.540 -6.299 1.00 98.06 81 LEU A CA 1
ATOM 612 C C . LEU A 1 81 ? 8.526 -9.632 -6.020 1.00 98.06 81 LEU A C 1
ATOM 614 O O . LEU A 1 81 ? 7.723 -9.485 -5.095 1.00 98.06 81 LEU A O 1
ATOM 618 N N . GLN A 1 82 ? 8.582 -10.757 -6.741 1.00 97.81 82 GLN A N 1
ATOM 619 C CA . GLN A 1 82 ? 7.660 -11.879 -6.527 1.00 97.81 82 GLN A CA 1
ATOM 620 C C . GLN A 1 82 ? 7.816 -12.496 -5.135 1.00 97.81 82 GLN A C 1
ATOM 622 O O . GLN A 1 82 ? 6.820 -12.743 -4.455 1.00 97.81 82 GLN A O 1
ATOM 627 N N . LEU A 1 83 ? 9.052 -12.675 -4.660 1.00 98.12 83 LEU A N 1
ATOM 628 C CA . LEU A 1 83 ? 9.324 -13.158 -3.307 1.00 98.12 83 LEU A CA 1
ATOM 629 C C . LEU A 1 83 ? 8.696 -12.243 -2.248 1.00 98.12 83 LEU A C 1
ATOM 631 O O . LEU A 1 83 ? 8.112 -12.726 -1.279 1.00 98.12 83 LEU A O 1
ATOM 635 N N . THR A 1 84 ? 8.772 -10.926 -2.444 1.00 97.81 84 THR A N 1
ATOM 636 C CA . THR A 1 84 ? 8.204 -9.950 -1.506 1.00 97.81 84 THR A CA 1
ATOM 637 C C . THR A 1 84 ? 6.680 -10.004 -1.485 1.00 97.81 84 THR A C 1
ATOM 639 O O . THR A 1 84 ? 6.079 -9.954 -0.411 1.00 97.81 84 THR A O 1
ATOM 642 N N . TYR A 1 85 ? 6.043 -10.173 -2.644 1.00 97.81 85 TYR A N 1
ATOM 643 C CA . TYR A 1 85 ? 4.603 -10.397 -2.716 1.00 97.81 85 TYR A CA 1
ATOM 644 C C . TYR A 1 85 ? 4.166 -11.689 -2.020 1.00 97.81 85 TYR A C 1
ATOM 646 O O . TYR A 1 85 ? 3.186 -11.676 -1.274 1.00 97.81 85 TYR A O 1
ATOM 654 N N . VAL A 1 86 ? 4.898 -12.791 -2.214 1.00 97.81 86 VAL A N 1
ATOM 655 C CA . VAL A 1 86 ? 4.628 -14.060 -1.522 1.00 97.81 86 VAL A CA 1
ATOM 656 C C . VAL A 1 86 ? 4.811 -13.896 -0.012 1.00 97.81 86 VAL A C 1
ATOM 658 O O . VAL A 1 86 ? 3.948 -14.318 0.753 1.00 97.81 86 VAL A O 1
ATOM 661 N N . ALA A 1 87 ? 5.875 -13.224 0.435 1.00 96.94 87 ALA A N 1
ATOM 662 C CA . ALA A 1 87 ? 6.108 -12.947 1.850 1.00 96.94 87 ALA A CA 1
ATOM 663 C C . ALA A 1 87 ? 4.976 -12.108 2.472 1.00 96.94 87 ALA A C 1
ATOM 665 O O . ALA A 1 87 ? 4.498 -12.432 3.560 1.00 96.94 87 ALA A O 1
ATOM 666 N N . LEU A 1 88 ? 4.499 -11.072 1.770 1.00 96.50 88 LEU A N 1
ATOM 667 C CA . LEU A 1 88 ? 3.343 -10.272 2.185 1.00 96.50 88 LEU A CA 1
ATOM 668 C C . LEU A 1 88 ? 2.062 -11.105 2.238 1.00 96.50 88 LEU A C 1
ATOM 670 O O . LEU A 1 88 ? 1.327 -11.035 3.223 1.00 96.50 88 LEU A O 1
ATOM 674 N N . PHE A 1 89 ? 1.804 -11.930 1.224 1.00 96.94 89 PHE A N 1
ATOM 675 C CA . PHE A 1 89 ? 0.645 -12.813 1.209 1.00 96.94 89 PHE A CA 1
ATOM 676 C C . PHE A 1 89 ? 0.675 -13.780 2.401 1.00 96.94 89 PHE A C 1
ATOM 678 O O . PHE A 1 89 ? -0.275 -13.806 3.187 1.00 96.94 89 PHE A O 1
ATOM 685 N N . CYS A 1 90 ? 1.794 -14.476 2.617 1.00 95.75 90 CYS A N 1
ATOM 686 C CA . CYS A 1 90 ? 2.009 -15.360 3.762 1.00 95.75 90 CYS A CA 1
ATOM 687 C C . CYS A 1 90 ? 1.813 -14.632 5.097 1.00 95.75 90 CYS A C 1
ATOM 689 O O . CYS A 1 90 ? 1.115 -15.143 5.971 1.00 95.75 90 CYS A O 1
ATOM 691 N N . PHE A 1 91 ? 2.347 -13.414 5.242 1.00 94.25 91 PHE A N 1
ATOM 692 C CA . PHE A 1 91 ? 2.137 -12.586 6.431 1.00 94.25 91 PHE A CA 1
ATOM 693 C C . PHE A 1 91 ? 0.645 -12.300 6.664 1.00 94.25 91 PHE A C 1
ATOM 695 O O . PHE A 1 91 ? 0.141 -12.471 7.775 1.00 94.25 91 PHE A O 1
ATOM 702 N N . THR A 1 92 ? -0.095 -11.919 5.616 1.00 94.06 92 THR A N 1
ATOM 703 C CA . THR A 1 92 ? -1.532 -11.611 5.728 1.00 94.06 92 THR A CA 1
ATOM 704 C C . THR A 1 92 ? -2.389 -12.846 6.019 1.00 94.06 92 THR A C 1
ATOM 706 O O . THR A 1 92 ? -3.439 -12.725 6.654 1.00 94.06 92 THR A O 1
ATOM 709 N N . VAL A 1 93 ? -1.978 -14.033 5.564 1.00 93.62 93 VAL A N 1
ATOM 710 C CA . VAL A 1 93 ? -2.660 -15.309 5.836 1.00 93.62 93 VAL A CA 1
ATOM 711 C C . VAL A 1 93 ? -2.353 -15.797 7.249 1.00 93.62 93 VAL A C 1
ATOM 713 O O . VAL A 1 93 ? -3.265 -16.225 7.950 1.00 93.62 93 VAL A O 1
ATOM 716 N N . ALA A 1 94 ? -1.107 -15.661 7.706 1.00 91.81 94 ALA A N 1
ATOM 717 C CA . ALA A 1 94 ? -0.691 -16.014 9.061 1.00 91.81 94 ALA A CA 1
ATOM 718 C C . ALA A 1 94 ? -1.209 -15.032 10.129 1.00 91.81 94 ALA A C 1
ATOM 720 O O . ALA A 1 94 ? -1.198 -15.359 11.318 1.00 91.81 94 ALA A O 1
ATOM 721 N N . TRP A 1 95 ? -1.695 -13.850 9.729 1.00 91.38 95 TRP A N 1
ATOM 722 C CA . TRP A 1 95 ? -2.141 -12.789 10.635 1.00 91.38 95 TRP A CA 1
ATOM 723 C C . TRP A 1 95 ? -3.088 -13.242 11.761 1.00 91.38 95 TRP A C 1
ATOM 725 O O . TRP A 1 95 ? -2.835 -12.854 12.897 1.00 91.38 95 TRP A O 1
ATOM 735 N N . PRO A 1 96 ? -4.121 -14.084 11.550 1.00 88.62 96 PRO A N 1
ATOM 736 C CA . PRO A 1 96 ? -4.999 -14.519 12.640 1.00 88.62 96 PRO A CA 1
ATOM 737 C C . PRO A 1 96 ? -4.265 -15.311 13.733 1.00 88.62 96 PRO A C 1
ATOM 739 O O . PRO A 1 96 ? -4.603 -15.195 14.910 1.00 88.62 96 PRO A O 1
ATOM 742 N N . LEU A 1 97 ? -3.249 -16.094 13.355 1.00 85.12 97 LEU A N 1
ATOM 743 C CA . LEU A 1 97 ? -2.418 -16.864 14.286 1.00 85.12 97 LEU A CA 1
ATOM 744 C C . LEU A 1 97 ? -1.422 -15.954 15.007 1.00 85.12 97 LEU A C 1
ATOM 746 O O . LEU A 1 97 ? -1.250 -16.054 16.221 1.00 85.12 97 LEU A O 1
ATOM 750 N N . VAL A 1 98 ? -0.805 -15.039 14.258 1.00 80.06 98 VAL A N 1
ATOM 751 C CA . VAL A 1 98 ? 0.128 -14.029 14.771 1.00 80.06 98 VAL A CA 1
ATOM 752 C C . VAL A 1 98 ? -0.589 -13.113 15.768 1.00 80.06 98 VAL A C 1
ATOM 754 O O . VAL A 1 98 ? -0.127 -12.964 16.890 1.00 80.06 98 VAL A O 1
ATOM 757 N N . ARG A 1 99 ? -1.783 -12.610 15.440 1.00 82.12 99 ARG A N 1
ATOM 758 C CA . ARG A 1 99 ? -2.628 -11.783 16.319 1.00 82.12 99 ARG A CA 1
ATOM 759 C C . ARG A 1 99 ? -2.900 -12.438 17.673 1.00 82.12 99 ARG A C 1
ATOM 761 O O . ARG A 1 99 ? -2.886 -11.752 18.684 1.00 82.12 99 ARG A O 1
ATOM 768 N N . ARG A 1 100 ? -3.133 -13.755 17.701 1.00 78.56 100 ARG A N 1
ATOM 769 C CA . ARG A 1 100 ? -3.381 -14.504 18.948 1.00 78.56 100 ARG A CA 1
ATOM 770 C C . ARG A 1 100 ? -2.123 -14.702 19.800 1.00 78.56 100 ARG A C 1
ATOM 772 O O . ARG A 1 100 ? -2.248 -14.925 20.996 1.00 78.56 100 ARG A O 1
ATOM 779 N N . ARG A 1 101 ? -0.933 -14.673 19.190 1.00 66.88 101 ARG A N 1
ATOM 780 C CA . ARG A 1 101 ? 0.356 -14.976 19.843 1.00 66.88 101 ARG A CA 1
ATOM 781 C C . ARG A 1 101 ? 1.224 -13.749 20.121 1.00 66.88 101 ARG A C 1
ATOM 783 O O . ARG A 1 101 ? 2.195 -13.853 20.863 1.00 66.88 101 ARG A O 1
ATOM 790 N N . VAL A 1 102 ? 0.942 -12.611 19.496 1.00 59.81 102 VAL A N 1
ATOM 791 C CA . VAL A 1 102 ? 1.814 -11.438 19.561 1.00 59.81 102 VAL A CA 1
ATOM 792 C C . VAL A 1 102 ? 1.509 -10.610 20.805 1.00 59.81 102 VAL A C 1
ATOM 794 O O . VAL A 1 102 ? 0.532 -9.874 20.856 1.00 59.81 102 VAL A O 1
ATOM 797 N N . ALA A 1 103 ? 2.424 -10.675 21.773 1.00 59.25 103 ALA A N 1
ATOM 798 C CA . ALA A 1 103 ? 2.506 -9.743 22.898 1.00 59.25 103 ALA A CA 1
ATOM 799 C C . ALA A 1 103 ? 2.999 -8.332 22.487 1.00 59.25 103 ALA A C 1
ATOM 801 O O . ALA A 1 103 ? 2.919 -7.401 23.279 1.00 59.25 103 ALA A O 1
ATOM 802 N N . GLY A 1 104 ? 3.504 -8.149 21.255 1.00 71.88 104 GLY A N 1
ATOM 803 C CA . GLY A 1 104 ? 4.069 -6.884 20.758 1.00 71.88 104 GLY A CA 1
ATOM 804 C C . GLY A 1 104 ? 3.520 -6.455 19.394 1.00 71.88 104 GLY A C 1
ATOM 805 O O . GLY A 1 104 ? 4.178 -6.660 18.372 1.00 71.88 104 GLY A O 1
ATOM 806 N N . PHE A 1 105 ? 2.328 -5.846 19.376 1.00 81.94 105 PHE A N 1
ATOM 807 C CA . PHE A 1 105 ? 1.673 -5.276 18.181 1.00 81.94 105 PHE A CA 1
ATOM 808 C C . PHE A 1 105 ? 2.625 -4.414 17.331 1.00 81.94 105 PHE A C 1
ATOM 810 O O . PHE A 1 105 ? 2.636 -4.502 16.100 1.00 81.94 105 PHE A O 1
ATOM 817 N N . ASP A 1 106 ? 3.492 -3.643 17.989 1.00 84.62 106 ASP A N 1
ATOM 818 C CA . ASP A 1 106 ? 4.472 -2.787 17.326 1.00 84.62 106 ASP A CA 1
ATOM 819 C C . ASP A 1 106 ? 5.494 -3.546 16.483 1.00 84.62 106 ASP A C 1
ATOM 821 O O . ASP A 1 106 ? 5.852 -3.083 15.401 1.00 84.62 106 ASP A O 1
ATOM 825 N N . CYS A 1 107 ? 5.936 -4.726 16.922 1.00 87.94 107 CYS A N 1
ATOM 826 C CA . CYS A 1 107 ? 6.884 -5.530 16.153 1.00 87.94 107 CYS A CA 1
ATOM 827 C C . CYS A 1 107 ? 6.258 -5.979 14.825 1.00 87.94 107 CYS A C 1
ATOM 829 O O . CYS A 1 107 ? 6.854 -5.809 13.759 1.00 87.94 107 CYS A O 1
ATOM 831 N N . ALA A 1 108 ? 5.015 -6.467 14.873 1.00 89.00 108 ALA A N 1
ATOM 832 C CA . ALA A 1 108 ? 4.290 -6.880 13.677 1.00 89.00 108 ALA A CA 1
ATOM 833 C C . ALA A 1 108 ? 4.015 -5.699 12.734 1.00 89.00 108 ALA A C 1
ATOM 835 O O . ALA A 1 108 ? 4.202 -5.821 11.524 1.00 89.00 108 ALA A O 1
ATOM 836 N N . ARG A 1 109 ? 3.644 -4.536 13.284 1.00 90.25 109 ARG A N 1
ATOM 837 C CA . ARG A 1 109 ? 3.459 -3.291 12.526 1.00 90.25 109 ARG A CA 1
ATOM 838 C C . ARG A 1 109 ? 4.744 -2.851 11.820 1.00 90.25 109 ARG A C 1
ATOM 840 O O . ARG A 1 109 ? 4.709 -2.504 10.640 1.00 90.25 109 ARG A O 1
ATOM 847 N N . VAL A 1 110 ? 5.883 -2.876 12.515 1.00 91.88 110 VAL A N 1
ATOM 848 C CA . VAL A 1 110 ? 7.190 -2.519 11.940 1.00 91.88 110 VAL A CA 1
ATOM 849 C C . VAL A 1 110 ? 7.590 -3.501 10.843 1.00 91.88 110 VAL A C 1
ATOM 851 O O . VAL A 1 110 ? 8.010 -3.067 9.771 1.00 91.88 110 VAL A O 1
ATOM 854 N N . LEU A 1 111 ? 7.435 -4.807 11.075 1.00 93.00 111 LEU A N 1
ATOM 855 C CA . LEU A 1 111 ? 7.726 -5.831 10.072 1.00 93.00 111 LEU A CA 1
ATOM 856 C C . LEU A 1 111 ? 6.859 -5.653 8.819 1.00 93.00 111 LEU A C 1
ATOM 858 O O . LEU A 1 111 ? 7.381 -5.649 7.707 1.00 93.00 111 LEU A O 1
ATOM 862 N N . PHE A 1 112 ? 5.558 -5.432 8.997 1.00 94.44 112 PHE A N 1
ATOM 863 C CA . PHE A 1 112 ? 4.634 -5.187 7.895 1.00 94.44 112 PHE A CA 1
ATOM 864 C C . PHE A 1 112 ? 5.028 -3.949 7.076 1.00 94.44 112 PHE A C 1
ATOM 866 O O . PHE A 1 112 ? 5.116 -4.015 5.850 1.00 94.44 112 PHE A O 1
ATOM 873 N N . ASN A 1 113 ? 5.359 -2.838 7.741 1.00 95.62 113 ASN A N 1
ATOM 874 C CA . ASN A 1 113 ? 5.818 -1.625 7.063 1.00 95.62 113 ASN A CA 1
ATOM 875 C C . ASN A 1 113 ? 7.153 -1.835 6.328 1.00 95.62 113 ASN A C 1
ATOM 877 O O . ASN A 1 113 ? 7.333 -1.302 5.237 1.00 95.62 113 ASN A O 1
ATOM 881 N N . ARG A 1 114 ? 8.075 -2.633 6.881 1.00 96.69 114 ARG A N 1
ATOM 882 C CA . ARG A 1 114 ? 9.332 -2.995 6.202 1.00 96.69 114 ARG A CA 1
ATOM 883 C C . ARG A 1 114 ? 9.084 -3.817 4.939 1.00 96.69 114 ARG A C 1
ATOM 885 O O . ARG A 1 114 ? 9.727 -3.552 3.929 1.00 9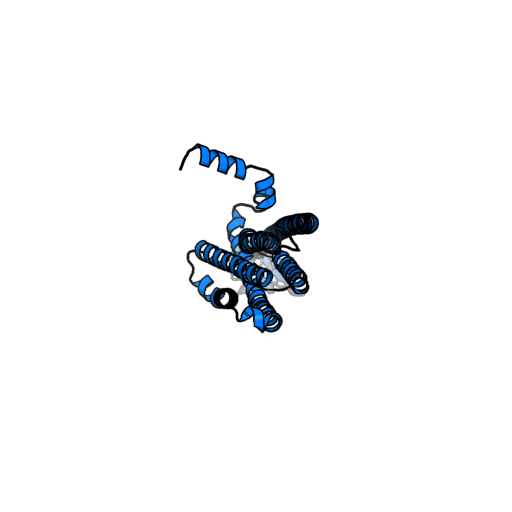6.69 114 ARG A O 1
ATOM 892 N N . LEU A 1 115 ? 8.147 -4.765 4.973 1.00 97.12 115 LEU A N 1
ATOM 893 C CA . LEU A 1 115 ? 7.761 -5.542 3.791 1.00 97.12 115 LEU A CA 1
ATOM 894 C C . LEU A 1 115 ? 7.120 -4.657 2.712 1.00 97.12 115 LEU A C 1
ATOM 896 O O . LEU A 1 115 ? 7.453 -4.798 1.540 1.00 97.12 115 LEU A O 1
ATOM 900 N N . LEU A 1 116 ? 6.257 -3.708 3.093 1.00 97.38 116 LEU A N 1
ATOM 901 C CA . LEU A 1 116 ? 5.683 -2.733 2.155 1.00 97.38 116 LEU A CA 1
ATOM 902 C C . LEU A 1 116 ? 6.741 -1.796 1.555 1.00 97.38 116 LEU A C 1
ATOM 904 O O . LEU A 1 116 ? 6.681 -1.483 0.368 1.00 97.38 116 LEU A O 1
ATOM 908 N N . PHE A 1 117 ? 7.725 -1.376 2.351 1.00 98.00 117 PHE A N 1
ATOM 909 C CA . PHE A 1 117 ? 8.852 -0.592 1.851 1.00 98.00 117 PHE A CA 1
ATOM 910 C C . PHE A 1 117 ? 9.704 -1.390 0.865 1.00 98.00 117 PHE A C 1
ATOM 912 O O . PHE A 1 117 ? 9.973 -0.916 -0.237 1.00 98.00 117 PHE A O 1
ATOM 919 N N . ALA A 1 118 ? 10.063 -2.628 1.215 1.00 98.12 118 ALA A N 1
ATOM 920 C CA . ALA A 1 118 ? 10.781 -3.529 0.319 1.00 98.12 118 ALA A CA 1
ATOM 921 C C . ALA A 1 118 ? 10.006 -3.758 -0.987 1.00 98.12 118 ALA A C 1
ATOM 923 O O . ALA A 1 118 ? 10.594 -3.700 -2.064 1.00 98.12 118 ALA A O 1
ATOM 924 N N . LEU A 1 119 ? 8.681 -3.927 -0.908 1.00 97.94 119 LEU A N 1
ATOM 925 C CA . LEU A 1 119 ? 7.823 -4.072 -2.081 1.00 97.94 119 LEU A CA 1
ATOM 926 C C . LEU A 1 119 ? 7.950 -2.866 -3.017 1.00 97.94 119 LEU A C 1
ATOM 928 O O . LEU A 1 119 ? 8.122 -3.036 -4.222 1.00 97.94 119 LEU A O 1
ATOM 932 N N . GLY A 1 120 ? 7.897 -1.650 -2.471 1.00 97.81 120 GLY A N 1
ATOM 933 C CA . GLY A 1 120 ? 8.042 -0.432 -3.263 1.00 97.81 120 GLY A CA 1
ATOM 934 C C . GLY A 1 120 ? 9.444 -0.265 -3.854 1.00 97.81 120 GLY A C 1
ATOM 935 O O . GLY A 1 120 ? 9.569 0.147 -5.005 1.00 97.81 120 GLY A O 1
ATOM 936 N N . VAL A 1 121 ? 10.493 -0.658 -3.120 1.00 98.50 121 VAL A N 1
ATOM 937 C CA . VAL A 1 121 ? 11.877 -0.678 -3.628 1.00 98.50 121 VAL A CA 1
ATOM 938 C C . VAL A 1 121 ? 12.027 -1.659 -4.787 1.00 98.50 121 VAL A C 1
ATOM 940 O O . VAL A 1 121 ? 12.601 -1.296 -5.810 1.00 98.50 121 VAL A O 1
ATOM 943 N N . PHE A 1 122 ? 11.508 -2.883 -4.670 1.00 98.31 122 PHE A N 1
ATOM 944 C CA . PHE A 1 122 ? 11.646 -3.883 -5.731 1.00 98.31 122 PHE A CA 1
ATOM 945 C C . PHE A 1 122 ? 10.791 -3.568 -6.957 1.00 98.31 122 PHE A C 1
ATOM 947 O O . PHE A 1 122 ? 11.255 -3.789 -8.074 1.00 98.31 122 PHE A O 1
ATOM 954 N N . TRP A 1 123 ? 9.610 -2.965 -6.785 1.00 98.06 123 TRP A N 1
ATOM 955 C CA . TRP A 1 123 ? 8.859 -2.398 -7.909 1.00 98.06 123 TRP A CA 1
ATOM 956 C C . TRP A 1 123 ? 9.637 -1.298 -8.621 1.00 98.06 123 TRP A C 1
ATOM 958 O O . TRP A 1 123 ? 9.782 -1.345 -9.842 1.00 98.06 123 TRP A O 1
ATOM 968 N N . ALA A 1 124 ? 10.154 -0.326 -7.864 1.00 98.00 124 ALA A N 1
ATOM 969 C CA . ALA A 1 124 ? 10.962 0.754 -8.413 1.00 98.00 124 ALA A CA 1
ATOM 970 C C . ALA A 1 124 ? 12.173 0.197 -9.171 1.00 98.00 124 ALA A C 1
ATOM 972 O O . ALA A 1 124 ? 12.378 0.542 -10.330 1.00 98.00 124 ALA A O 1
ATOM 973 N N . ALA A 1 125 ? 12.931 -0.714 -8.560 1.00 98.19 125 ALA A N 1
ATOM 974 C CA . ALA A 1 125 ? 14.097 -1.337 -9.176 1.00 98.19 125 ALA A CA 1
ATOM 975 C C . ALA A 1 125 ? 13.737 -2.085 -10.469 1.00 98.19 125 ALA A C 1
ATOM 977 O O . ALA A 1 125 ? 14.390 -1.880 -11.492 1.00 98.19 125 ALA A O 1
ATOM 978 N N . TYR A 1 126 ? 12.682 -2.905 -10.450 1.00 97.94 126 TYR A N 1
ATOM 979 C CA . TYR A 1 126 ? 12.224 -3.645 -11.625 1.00 97.94 126 TYR A CA 1
ATOM 980 C C . TYR A 1 126 ? 11.853 -2.705 -12.782 1.00 97.94 126 TYR A C 1
ATOM 982 O O . TYR A 1 126 ? 12.338 -2.882 -13.901 1.00 97.94 126 TYR A O 1
ATOM 990 N N . LEU A 1 127 ? 11.069 -1.658 -12.509 1.00 97.25 127 LEU A N 1
ATOM 991 C CA . LEU A 1 127 ? 10.616 -0.716 -13.534 1.00 97.25 127 LEU A CA 1
ATOM 992 C C . LEU A 1 127 ? 11.730 0.217 -14.023 1.00 97.25 127 LEU A C 1
ATOM 994 O O . LEU A 1 127 ? 11.778 0.503 -15.214 1.00 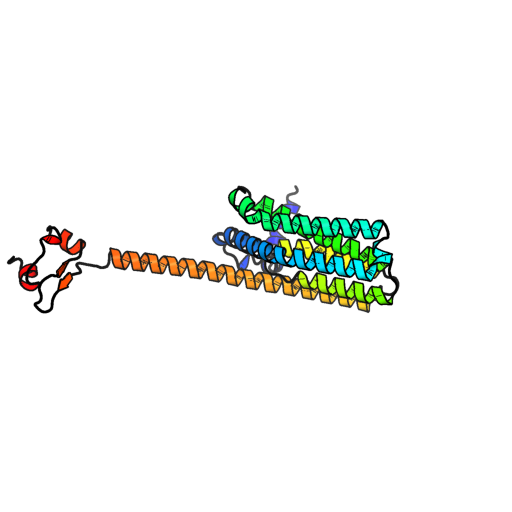97.25 127 LEU A O 1
ATOM 998 N N . ILE A 1 128 ? 12.669 0.636 -13.167 1.00 97.31 128 ILE A N 1
ATOM 999 C CA . ILE A 1 128 ? 13.863 1.398 -13.585 1.00 97.31 128 ILE A CA 1
ATOM 1000 C C . ILE A 1 128 ? 14.725 0.559 -14.533 1.00 97.31 128 ILE A C 1
ATOM 1002 O O . ILE A 1 128 ? 15.196 1.056 -15.557 1.00 97.31 128 ILE A O 1
ATOM 1006 N N . LEU A 1 129 ? 14.939 -0.720 -14.211 1.00 96.75 129 LEU A N 1
ATOM 1007 C CA . LEU A 1 129 ? 15.733 -1.611 -15.054 1.00 96.75 129 LEU A CA 1
ATOM 1008 C C . LEU A 1 129 ? 15.031 -1.905 -16.385 1.00 96.75 129 LEU A C 1
ATOM 1010 O O . LEU A 1 129 ? 15.697 -1.903 -17.420 1.00 96.75 129 LEU A O 1
ATOM 1014 N N . LEU A 1 130 ? 13.705 -2.086 -16.382 1.00 95.44 130 LEU A N 1
ATOM 1015 C CA . LEU A 1 130 ? 12.915 -2.176 -17.612 1.00 95.44 130 LEU A CA 1
ATOM 1016 C C . LEU A 1 130 ? 12.992 -0.883 -18.431 1.00 95.44 130 LEU A C 1
ATOM 1018 O O . LEU A 1 130 ? 13.213 -0.958 -19.637 1.00 95.44 130 LEU A O 1
ATOM 1022 N N . MET A 1 131 ? 12.876 0.284 -17.790 1.00 94.81 131 MET A N 1
ATOM 1023 C CA . MET A 1 131 ? 12.963 1.598 -18.437 1.00 94.81 131 MET A CA 1
ATOM 1024 C C . MET A 1 131 ? 14.297 1.755 -19.167 1.00 94.81 131 MET A C 1
ATOM 1026 O O . MET A 1 131 ? 14.326 2.079 -20.351 1.00 94.81 131 MET A O 1
ATOM 1030 N N . ARG A 1 132 ? 15.402 1.434 -18.482 1.00 94.56 132 ARG A N 1
ATOM 1031 C CA . ARG A 1 132 ? 16.762 1.486 -19.038 1.00 94.56 132 ARG A CA 1
ATOM 1032 C C . ARG A 1 132 ? 16.961 0.549 -20.226 1.00 94.56 132 ARG A C 1
ATOM 1034 O O . ARG A 1 132 ? 17.776 0.812 -21.103 1.00 94.56 132 ARG A O 1
ATOM 1041 N N . ALA A 1 133 ? 16.295 -0.598 -20.191 1.00 91.88 133 ALA A N 1
ATOM 1042 C CA . ALA A 1 133 ? 16.527 -1.693 -21.116 1.00 91.88 133 ALA A CA 1
ATOM 1043 C C . ALA A 1 133 ? 15.584 -1.690 -22.332 1.00 91.88 133 ALA A C 1
ATOM 1045 O O . ALA A 1 133 ? 15.832 -2.455 -23.266 1.00 91.88 133 ALA A O 1
ATOM 1046 N N . SER A 1 134 ? 14.541 -0.853 -22.317 1.00 90.62 134 SER A N 1
ATOM 1047 C CA . SER A 1 134 ? 13.477 -0.803 -23.326 1.00 90.62 134 SER A CA 1
ATOM 1048 C C . SER A 1 134 ? 13.570 0.444 -24.208 1.00 90.62 134 SER A C 1
ATOM 1050 O O . SER A 1 134 ? 14.096 1.475 -23.790 1.00 90.62 134 SER A O 1
ATOM 1052 N N . GLY A 1 135 ? 13.038 0.354 -25.432 1.00 88.56 135 GLY A N 1
ATOM 1053 C CA . GLY A 1 135 ? 13.000 1.472 -26.382 1.00 88.56 135 GLY A CA 1
ATOM 1054 C C . GLY A 1 135 ? 11.930 2.532 -26.058 1.00 88.56 135 GLY A C 1
ATOM 1055 O O . GLY A 1 135 ? 11.059 2.285 -25.219 1.00 88.56 135 GLY A O 1
ATOM 1056 N N . PRO A 1 136 ? 11.936 3.688 -26.751 1.00 85.31 136 PRO A N 1
ATOM 1057 C CA . PRO A 1 136 ? 11.152 4.874 -26.371 1.00 85.31 136 PRO A CA 1
ATOM 1058 C C . PRO A 1 136 ? 9.635 4.645 -26.289 1.00 85.31 136 PRO A C 1
ATOM 1060 O O . PRO A 1 136 ? 8.977 5.148 -25.380 1.00 85.31 136 PRO A O 1
ATOM 1063 N N . ALA A 1 137 ? 9.074 3.830 -27.190 1.00 84.31 137 ALA A N 1
ATOM 1064 C CA . ALA A 1 137 ? 7.643 3.513 -27.192 1.00 84.31 137 ALA A CA 1
ATOM 1065 C C . ALA A 1 137 ? 7.198 2.797 -25.900 1.00 84.31 137 ALA A C 1
ATOM 1067 O O . ALA A 1 137 ? 6.167 3.129 -25.319 1.00 84.31 137 ALA A O 1
ATOM 1068 N N . SER A 1 138 ? 8.004 1.854 -25.404 1.00 91.00 138 SER A N 1
ATOM 1069 C CA . SER A 1 138 ? 7.712 1.106 -24.177 1.00 91.00 138 SER A CA 1
ATOM 1070 C C . SER A 1 138 ? 7.981 1.920 -22.910 1.00 91.00 138 SER A C 1
ATOM 1072 O O . SER A 1 138 ? 7.368 1.668 -21.877 1.00 91.00 138 SER A O 1
ATOM 1074 N N . GLN A 1 139 ? 8.872 2.914 -22.967 1.00 92.19 139 GLN A N 1
ATOM 1075 C CA . GLN A 1 139 ? 9.203 3.762 -21.819 1.00 92.19 139 GLN A CA 1
ATOM 1076 C C . GLN A 1 139 ? 8.003 4.595 -21.342 1.00 92.19 139 GLN A C 1
ATOM 1078 O O . GLN A 1 139 ? 7.774 4.711 -20.137 1.00 92.19 139 GLN A O 1
ATOM 1083 N N . ALA A 1 140 ? 7.176 5.099 -22.265 1.00 89.94 140 ALA A N 1
ATOM 1084 C CA . ALA A 1 140 ? 5.931 5.785 -21.914 1.00 89.94 140 ALA A CA 1
ATOM 1085 C C . ALA A 1 140 ? 4.936 4.851 -21.196 1.00 89.94 140 ALA A C 1
ATOM 1087 O O . ALA A 1 140 ? 4.313 5.242 -20.207 1.00 89.94 140 ALA A O 1
ATOM 1088 N N . LEU A 1 141 ? 4.837 3.595 -21.646 1.00 92.31 141 LEU A N 1
ATOM 1089 C CA . LEU A 1 141 ? 4.017 2.571 -20.998 1.00 92.31 141 LEU A CA 1
ATOM 1090 C C . LEU A 1 141 ? 4.534 2.251 -19.589 1.00 92.31 141 LEU A C 1
ATOM 1092 O O . LEU A 1 141 ? 3.747 2.232 -18.645 1.00 92.31 141 LEU A O 1
ATOM 1096 N N . ILE A 1 142 ? 5.847 2.098 -19.408 1.00 95.00 142 ILE A N 1
ATOM 1097 C CA . ILE A 1 142 ? 6.452 1.872 -18.086 1.00 95.00 142 ILE A CA 1
ATOM 1098 C C . ILE A 1 142 ? 6.162 3.049 -17.148 1.00 95.00 142 ILE A C 1
ATOM 1100 O O . ILE A 1 142 ? 5.761 2.834 -16.004 1.00 95.00 142 ILE A O 1
ATOM 1104 N N . LEU A 1 143 ? 6.295 4.290 -17.628 1.00 93.25 143 LEU A N 1
ATOM 1105 C CA . LEU A 1 143 ? 5.957 5.478 -16.842 1.00 93.25 143 LEU A CA 1
ATOM 1106 C C . LEU A 1 143 ? 4.472 5.485 -16.441 1.00 93.25 143 LEU A C 1
ATOM 1108 O O . LEU A 1 143 ? 4.149 5.795 -15.296 1.00 93.25 143 LEU A O 1
ATOM 1112 N N . SER A 1 144 ? 3.572 5.079 -17.342 1.00 93.50 144 SER A N 1
ATOM 1113 C CA . SER A 1 144 ? 2.139 4.960 -17.037 1.00 93.50 144 SER A CA 1
ATOM 1114 C C . SER A 1 144 ? 1.856 3.914 -15.947 1.00 93.50 144 SER A C 1
ATOM 1116 O O . SER A 1 144 ? 1.072 4.178 -15.033 1.00 93.50 144 SER A O 1
ATOM 1118 N N . ILE A 1 145 ? 2.564 2.777 -15.970 1.00 95.50 145 ILE A N 1
ATOM 1119 C CA . ILE A 1 145 ? 2.490 1.741 -14.929 1.00 95.50 145 ILE A CA 1
ATOM 1120 C C . ILE A 1 145 ? 2.978 2.301 -13.592 1.00 95.50 145 ILE A C 1
ATOM 1122 O O . ILE A 1 145 ? 2.332 2.077 -12.569 1.00 95.50 145 ILE A O 1
ATOM 1126 N N . MET A 1 146 ? 4.074 3.067 -13.579 1.00 95.62 146 MET A N 1
ATOM 1127 C CA . MET A 1 146 ? 4.562 3.724 -12.360 1.00 95.62 146 MET A CA 1
ATOM 1128 C C . MET A 1 146 ? 3.527 4.698 -11.790 1.00 95.62 146 MET A C 1
ATOM 1130 O O . MET A 1 146 ? 3.260 4.662 -10.590 1.00 95.62 146 MET A O 1
ATOM 1134 N N . CYS A 1 147 ? 2.888 5.517 -12.631 1.00 95.50 147 CYS A N 1
ATOM 1135 C CA . CYS A 1 147 ? 1.814 6.415 -12.201 1.00 95.50 147 CYS A CA 1
ATOM 1136 C C . CYS A 1 147 ? 0.612 5.653 -11.618 1.00 95.50 147 CYS A C 1
ATOM 1138 O O . CYS A 1 147 ? 0.060 6.073 -10.595 1.00 95.50 147 CYS A O 1
ATOM 1140 N N . GLY A 1 148 ? 0.236 4.523 -12.228 1.00 95.31 148 GLY A N 1
ATOM 1141 C CA . GLY A 1 148 ? -0.800 3.628 -11.711 1.00 95.31 148 GLY A CA 1
ATOM 1142 C C . GLY A 1 148 ? -0.417 3.003 -10.368 1.00 95.31 148 GLY A C 1
ATOM 1143 O O . GLY A 1 148 ? -1.205 3.014 -9.431 1.00 95.31 148 GLY A O 1
ATOM 1144 N N . LEU A 1 149 ? 0.821 2.532 -10.208 1.00 95.31 149 LEU A N 1
ATOM 1145 C CA . LEU A 1 149 ? 1.305 1.993 -8.932 1.00 95.31 149 LEU A CA 1
ATOM 1146 C C . LEU A 1 149 ? 1.318 3.052 -7.830 1.00 95.31 149 LEU A C 1
ATOM 1148 O O . LEU A 1 149 ? 0.871 2.774 -6.718 1.00 95.31 149 LEU A O 1
ATOM 1152 N N . ILE A 1 150 ? 1.763 4.272 -8.137 1.00 96.50 150 ILE A N 1
ATOM 1153 C CA . ILE A 1 150 ? 1.713 5.396 -7.197 1.00 96.50 150 ILE A CA 1
ATOM 1154 C C . ILE A 1 150 ? 0.261 5.675 -6.781 1.00 96.50 150 ILE A C 1
ATOM 1156 O O . ILE A 1 150 ? 0.016 5.903 -5.603 1.00 96.50 150 ILE A O 1
ATOM 1160 N N . SER A 1 151 ? -0.728 5.580 -7.679 1.00 95.06 151 SER A N 1
ATOM 1161 C CA . SER A 1 151 ? -2.137 5.794 -7.304 1.00 95.06 151 SER A CA 1
ATOM 1162 C C . SER A 1 151 ? -2.655 4.749 -6.313 1.00 95.06 151 SER A C 1
ATOM 1164 O O . SER A 1 151 ? -3.456 5.083 -5.440 1.00 95.06 151 SER A O 1
ATOM 1166 N N . THR A 1 152 ? -2.183 3.498 -6.398 1.00 93.19 152 THR A N 1
ATOM 1167 C CA . THR A 1 152 ? -2.606 2.416 -5.484 1.00 93.19 152 THR A CA 1
ATOM 1168 C C . THR A 1 152 ? -2.218 2.661 -4.029 1.00 93.19 152 THR A C 1
ATOM 1170 O O . THR A 1 152 ? -2.746 2.011 -3.124 1.00 93.19 152 THR A O 1
ATOM 1173 N N . THR A 1 153 ? -1.316 3.611 -3.769 1.00 92.12 153 THR A N 1
ATOM 1174 C CA . THR A 1 153 ? -0.987 3.995 -2.402 1.00 92.12 153 THR A CA 1
ATOM 1175 C C . THR A 1 153 ? -2.169 4.705 -1.750 1.00 92.12 153 THR A C 1
ATOM 1177 O O . THR A 1 153 ? -2.289 4.651 -0.539 1.00 92.12 153 THR A O 1
ATOM 1180 N N . ILE A 1 154 ? -3.112 5.295 -2.489 1.00 90.75 154 ILE A N 1
ATOM 1181 C CA . ILE A 1 154 ? -4.352 5.821 -1.900 1.00 90.75 154 ILE A CA 1
ATOM 1182 C C . ILE A 1 154 ? -5.225 4.639 -1.456 1.00 90.75 154 ILE A C 1
ATOM 1184 O O . ILE A 1 154 ? -6.077 4.143 -2.186 1.00 90.75 154 ILE A O 1
ATOM 1188 N N . ALA A 1 155 ? -4.984 4.157 -0.242 1.00 87.06 155 ALA A N 1
ATOM 1189 C CA . ALA A 1 155 ? -5.623 2.971 0.300 1.00 87.06 155 ALA A CA 1
ATOM 1190 C C . ALA A 1 155 ? -5.838 3.110 1.806 1.00 87.06 155 ALA A C 1
ATOM 1192 O O . ALA A 1 155 ? -5.060 3.756 2.512 1.00 87.06 155 ALA A O 1
ATOM 1193 N N . ALA A 1 156 ? -6.900 2.468 2.293 1.00 83.81 156 ALA A N 1
ATOM 1194 C CA . ALA A 1 156 ? -7.280 2.513 3.696 1.00 83.81 156 ALA A CA 1
ATOM 1195 C C . ALA A 1 156 ? -6.226 1.835 4.590 1.00 83.81 156 ALA A C 1
ATOM 1197 O O . ALA A 1 156 ? -5.585 0.853 4.193 1.00 83.81 156 ALA A O 1
ATOM 1198 N N . GLY A 1 157 ? -6.046 2.367 5.798 1.00 87.56 157 GLY A N 1
ATOM 1199 C CA . GLY A 1 157 ? -5.051 1.902 6.762 1.00 87.56 157 GLY A CA 1
ATOM 1200 C C . GLY A 1 157 ? -4.183 3.022 7.341 1.00 87.56 157 GLY A C 1
ATOM 1201 O O . GLY A 1 157 ? -4.420 4.197 7.053 1.00 87.56 157 GLY A O 1
ATOM 1202 N N . PRO A 1 158 ? -3.163 2.675 8.151 1.00 90.44 158 PRO A N 1
ATOM 1203 C CA . PRO A 1 158 ? -2.296 3.650 8.795 1.00 90.44 158 PRO A CA 1
ATOM 1204 C C . PRO A 1 158 ? -1.451 4.394 7.762 1.00 90.44 158 PRO A C 1
ATOM 1206 O O . PRO A 1 158 ? -0.804 3.765 6.919 1.00 90.44 158 PRO A O 1
ATOM 1209 N N . LEU A 1 159 ? -1.368 5.721 7.887 1.00 91.81 159 LEU A N 1
ATOM 1210 C CA . LEU A 1 159 ? -0.568 6.561 6.991 1.00 91.81 159 LEU A CA 1
ATOM 1211 C C . LEU A 1 159 ? 0.889 6.081 6.887 1.00 91.81 159 LEU A C 1
ATOM 1213 O O . LEU A 1 159 ? 1.463 6.079 5.803 1.00 91.81 159 LEU A O 1
ATOM 1217 N N . SER A 1 160 ? 1.467 5.593 7.992 1.00 91.62 160 SER A N 1
ATOM 1218 C CA . SER A 1 160 ? 2.832 5.044 8.010 1.00 91.62 160 SER A CA 1
ATOM 1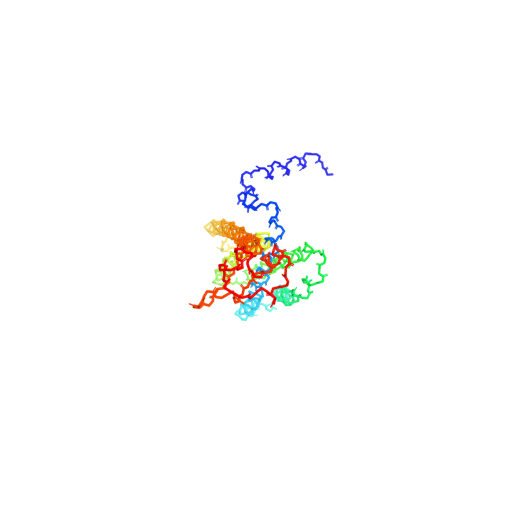219 C C . SER A 1 160 ? 3.034 3.856 7.059 1.00 91.62 160 SER A C 1
ATOM 1221 O O . SER A 1 160 ? 4.057 3.790 6.382 1.00 91.62 160 SER A O 1
ATOM 1223 N N . SER A 1 161 ? 2.067 2.938 6.971 1.00 93.12 161 SER A N 1
ATOM 1224 C CA . SER A 1 161 ? 2.126 1.782 6.069 1.00 93.12 161 SER A CA 1
ATOM 1225 C C . SER A 1 161 ? 2.027 2.218 4.615 1.00 93.12 161 SER A C 1
ATOM 1227 O O . SER A 1 161 ? 2.730 1.709 3.747 1.00 93.12 161 SER A O 1
ATOM 1229 N N . THR A 1 162 ? 1.169 3.197 4.351 1.00 94.06 162 THR A N 1
ATOM 1230 C CA . THR A 1 162 ? 0.992 3.727 3.009 1.00 94.06 162 THR A CA 1
ATOM 1231 C C . THR A 1 162 ? 2.222 4.499 2.526 1.00 94.06 162 THR A C 1
ATOM 1233 O O . THR A 1 162 ? 2.692 4.270 1.412 1.00 94.06 162 THR A O 1
ATOM 1236 N N . LEU A 1 163 ? 2.798 5.346 3.383 1.00 95.50 163 LEU A N 1
ATOM 1237 C CA . LEU A 1 163 ? 4.045 6.061 3.108 1.00 95.50 163 LEU A CA 1
ATOM 1238 C C . LEU A 1 163 ? 5.219 5.108 2.881 1.00 95.50 163 LEU A C 1
ATOM 1240 O O . LEU A 1 163 ? 6.050 5.369 2.010 1.00 95.50 163 LEU A O 1
ATOM 1244 N N . ALA A 1 164 ? 5.278 3.996 3.619 1.00 96.25 164 ALA A N 1
ATOM 1245 C CA . ALA A 1 164 ? 6.321 2.993 3.437 1.00 96.25 164 ALA A CA 1
ATOM 1246 C C . ALA A 1 164 ? 6.351 2.460 1.996 1.00 96.25 164 ALA A C 1
ATOM 1248 O O . ALA A 1 164 ? 7.427 2.290 1.443 1.00 96.25 164 ALA A O 1
ATOM 1249 N N . PHE A 1 165 ? 5.193 2.269 1.359 1.00 96.31 165 PHE A N 1
ATOM 1250 C CA . PHE A 1 165 ? 5.128 1.841 -0.040 1.00 96.31 165 PHE A CA 1
ATOM 1251 C C . PHE A 1 165 ? 5.304 3.002 -1.036 1.00 96.31 165 PHE A C 1
ATOM 1253 O O . PHE A 1 165 ? 6.034 2.876 -2.018 1.00 96.31 165 PHE A O 1
ATOM 1260 N N . TRP A 1 166 ? 4.673 4.150 -0.768 1.00 97.38 166 TRP A N 1
ATOM 1261 C CA . TRP A 1 166 ? 4.678 5.321 -1.656 1.00 97.38 166 TRP A CA 1
ATOM 1262 C C . TRP A 1 166 ? 6.063 5.954 -1.837 1.00 97.38 166 TRP A C 1
ATOM 1264 O O . TRP A 1 166 ? 6.413 6.361 -2.946 1.00 97.38 166 TRP A O 1
ATOM 1274 N N . THR A 1 167 ? 6.858 6.032 -0.766 1.00 97.25 167 THR A N 1
ATOM 1275 C CA . THR A 1 167 ? 8.160 6.722 -0.778 1.00 97.25 167 THR A CA 1
ATOM 1276 C C . THR A 1 167 ? 9.166 6.130 -1.778 1.00 97.25 167 THR A C 1
ATOM 1278 O O . THR A 1 167 ? 9.628 6.884 -2.640 1.00 97.25 167 THR A O 1
ATOM 1281 N N . PRO A 1 168 ? 9.499 4.822 -1.755 1.00 97.81 168 PRO A N 1
ATOM 1282 C CA . PRO A 1 168 ? 10.432 4.252 -2.723 1.00 97.81 168 PRO A CA 1
ATOM 1283 C C . PRO A 1 168 ? 9.863 4.213 -4.146 1.00 97.81 168 PRO A C 1
ATOM 1285 O O . PRO A 1 168 ? 10.625 4.398 -5.090 1.00 97.81 168 PRO A O 1
ATOM 1288 N N . LEU A 1 169 ? 8.546 4.036 -4.323 1.00 96.88 169 LEU A N 1
ATOM 1289 C CA . LEU A 1 169 ? 7.912 4.079 -5.647 1.00 96.88 169 LEU A CA 1
ATOM 1290 C C . LEU A 1 169 ? 8.062 5.451 -6.306 1.00 96.88 169 LEU A C 1
ATOM 1292 O O . LEU A 1 169 ? 8.460 5.546 -7.465 1.00 96.88 169 LEU A O 1
ATOM 1296 N N . THR A 1 170 ? 7.767 6.509 -5.551 1.00 97.25 170 THR A N 1
ATOM 1297 C CA . THR A 1 170 ? 7.838 7.889 -6.038 1.00 97.25 170 THR A CA 1
ATOM 1298 C C . THR A 1 170 ? 9.278 8.274 -6.350 1.00 97.25 170 THR A C 1
ATOM 1300 O O . THR A 1 170 ? 9.558 8.764 -7.441 1.00 97.25 170 THR A O 1
ATOM 1303 N N . ALA A 1 171 ? 10.217 7.975 -5.443 1.00 98.00 171 ALA A N 1
ATOM 1304 C CA . ALA A 1 171 ? 11.644 8.158 -5.708 1.00 98.00 171 ALA A CA 1
ATOM 1305 C C . ALA A 1 171 ? 12.086 7.372 -6.955 1.00 98.00 171 ALA A C 1
ATOM 1307 O O . ALA A 1 171 ? 12.793 7.899 -7.812 1.00 98.00 171 ALA A O 1
ATOM 1308 N N . GLY A 1 172 ? 11.601 6.138 -7.094 1.00 97.06 172 GLY A N 1
ATOM 1309 C CA . GLY A 1 172 ? 11.853 5.288 -8.245 1.00 97.06 172 GLY A CA 1
ATOM 1310 C C . GLY A 1 172 ? 11.372 5.883 -9.564 1.00 97.06 172 GLY A C 1
ATOM 1311 O O . GLY A 1 172 ? 12.086 5.786 -10.556 1.00 97.06 172 GLY A O 1
ATOM 1312 N N . ALA A 1 173 ? 10.208 6.536 -9.585 1.00 96.44 173 ALA A N 1
ATOM 1313 C CA . ALA A 1 173 ? 9.678 7.188 -10.782 1.00 96.44 173 ALA A CA 1
ATOM 1314 C C . ALA A 1 173 ? 10.573 8.343 -11.258 1.00 96.44 173 ALA A C 1
ATOM 1316 O O . ALA A 1 173 ? 10.858 8.446 -12.451 1.00 96.44 173 ALA A O 1
ATOM 1317 N N . PHE A 1 174 ? 11.094 9.163 -10.340 1.00 96.44 174 PHE A N 1
ATOM 1318 C CA . PHE A 1 174 ? 12.060 10.212 -10.691 1.00 96.44 174 PHE A CA 1
ATOM 1319 C C . PHE A 1 174 ? 13.384 9.642 -11.203 1.00 96.44 174 PHE A C 1
ATOM 1321 O O . PHE A 1 174 ? 13.940 10.158 -12.173 1.00 96.44 174 PHE A O 1
ATOM 1328 N N . ILE A 1 175 ? 13.869 8.555 -10.596 1.00 96.38 175 ILE A N 1
ATOM 1329 C CA . ILE A 1 175 ? 15.073 7.863 -11.071 1.00 96.38 175 ILE A CA 1
ATOM 1330 C C . ILE A 1 175 ? 14.826 7.266 -12.465 1.00 96.38 175 ILE A C 1
ATOM 1332 O O . ILE A 1 175 ? 15.670 7.407 -13.343 1.00 96.38 175 ILE A O 1
ATOM 1336 N N . ALA A 1 176 ? 13.665 6.653 -12.706 1.00 95.00 176 ALA A N 1
ATOM 1337 C CA . ALA A 1 176 ? 13.309 6.089 -14.007 1.00 95.00 176 ALA A CA 1
ATOM 1338 C C . ALA A 1 176 ? 13.252 7.163 -15.104 1.00 95.00 176 ALA A C 1
ATOM 1340 O O . ALA A 1 176 ? 13.782 6.940 -16.192 1.00 95.00 176 ALA A O 1
ATOM 1341 N N . LEU A 1 177 ? 12.683 8.340 -14.809 1.00 94.00 177 LEU A N 1
ATOM 1342 C CA . LEU A 1 177 ? 12.710 9.487 -15.722 1.00 94.00 177 LEU A CA 1
ATOM 1343 C C . LEU A 1 177 ? 14.136 9.936 -16.036 1.00 94.00 177 LEU A C 1
ATOM 1345 O O . LEU A 1 177 ? 14.430 10.245 -17.181 1.00 94.00 177 LEU A O 1
ATOM 1349 N N . ASN A 1 178 ? 15.019 9.977 -15.037 1.00 93.25 178 ASN A N 1
ATOM 1350 C CA . ASN A 1 178 ? 16.409 10.382 -15.239 1.00 93.25 178 ASN A CA 1
ATOM 1351 C C . ASN A 1 178 ? 17.206 9.370 -16.077 1.00 93.25 178 ASN A C 1
ATOM 1353 O O . ASN A 1 178 ? 18.055 9.758 -16.872 1.00 93.25 178 ASN A O 1
ATOM 1357 N N . VAL A 1 179 ? 16.911 8.078 -15.919 1.00 93.06 179 VAL A N 1
ATOM 1358 C CA . VAL A 1 179 ? 17.546 6.991 -16.678 1.00 93.06 179 VAL A CA 1
ATOM 1359 C C . VAL A 1 179 ? 17.029 6.916 -18.122 1.00 93.06 179 VAL A C 1
ATOM 1361 O O . VAL A 1 179 ? 17.753 6.463 -19.008 1.00 93.06 179 VAL A O 1
ATOM 1364 N N . SER A 1 180 ? 15.800 7.364 -18.383 1.00 86.88 180 SER A N 1
ATOM 1365 C CA . SER A 1 180 ? 15.280 7.532 -19.741 1.00 86.88 180 SER A CA 1
ATOM 1366 C C . SER A 1 180 ? 15.782 8.857 -20.330 1.00 86.88 180 SER A C 1
ATOM 1368 O O . SER A 1 180 ? 15.253 9.929 -20.043 1.00 86.88 180 SER A O 1
ATOM 1370 N N . HIS A 1 181 ? 16.805 8.788 -21.185 1.00 72.31 181 HIS A N 1
ATOM 1371 C CA . HIS A 1 181 ? 17.365 9.969 -21.856 1.00 72.31 181 HIS A CA 1
ATOM 1372 C C . HIS A 1 181 ? 16.312 10.783 -22.637 1.00 72.31 181 HIS A C 1
ATOM 1374 O O . HIS A 1 181 ? 16.420 12.006 -22.696 1.00 72.31 181 HIS A O 1
ATOM 1380 N N . ASP A 1 182 ? 15.269 10.131 -23.163 1.00 81.69 182 ASP A N 1
ATOM 1381 C CA . ASP A 1 182 ? 14.205 10.781 -23.942 1.00 81.69 182 ASP A CA 1
ATOM 1382 C C . ASP A 1 182 ? 13.094 11.395 -23.069 1.00 81.69 182 ASP A C 1
ATOM 1384 O O . ASP A 1 182 ? 12.459 12.382 -23.461 1.00 81.69 182 ASP A O 1
ATOM 1388 N N . LEU A 1 183 ? 12.846 10.839 -21.874 1.00 85.12 183 LEU A N 1
ATOM 1389 C CA . LEU A 1 183 ? 11.793 11.302 -20.961 1.00 85.12 183 LEU A CA 1
ATOM 1390 C C . LEU A 1 183 ? 12.286 12.289 -19.900 1.00 85.12 183 LEU A C 1
ATOM 1392 O O . LEU A 1 183 ? 11.454 12.881 -19.207 1.00 85.12 183 LEU A O 1
ATOM 1396 N N . TRP A 1 184 ? 13.594 12.541 -19.791 1.00 87.19 184 TRP A N 1
ATOM 1397 C CA . TRP A 1 184 ? 14.152 13.587 -18.926 1.00 87.19 184 TRP A CA 1
ATOM 1398 C C . TRP A 1 184 ? 13.885 15.002 -19.474 1.00 87.19 184 TRP A C 1
ATOM 1400 O O . TRP A 1 184 ? 14.783 15.780 -19.795 1.00 87.19 184 TRP A O 1
ATOM 1410 N N . ARG A 1 185 ? 12.605 15.353 -19.604 1.00 90.12 185 ARG A N 1
ATOM 1411 C CA . ARG A 1 185 ? 12.133 16.667 -20.046 1.00 90.12 185 ARG A CA 1
ATOM 1412 C C . ARG A 1 185 ? 11.414 17.354 -18.886 1.00 90.12 185 ARG A C 1
ATOM 1414 O O . ARG A 1 185 ? 10.678 16.677 -18.162 1.00 90.12 185 ARG A O 1
ATOM 1421 N N . PRO A 1 186 ? 11.542 18.688 -18.735 1.00 92.50 186 PRO A N 1
ATOM 1422 C CA . PRO A 1 186 ? 10.919 19.419 -17.631 1.00 92.50 186 PRO A CA 1
ATOM 1423 C C . PRO A 1 186 ? 9.424 19.134 -17.480 1.00 92.50 186 PRO A C 1
ATOM 1425 O O . PRO A 1 186 ? 8.945 18.983 -16.363 1.00 92.50 186 PRO A O 1
ATOM 1428 N N . VAL A 1 187 ? 8.706 18.977 -18.599 1.00 92.81 187 VAL A N 1
ATOM 1429 C CA . VAL A 1 187 ? 7.276 18.652 -18.589 1.00 92.81 187 VAL A CA 1
ATOM 1430 C C . VAL A 1 187 ? 6.980 17.354 -17.831 1.00 92.81 187 VAL A C 1
ATOM 1432 O O . VAL A 1 187 ? 6.141 17.367 -16.942 1.00 92.81 187 VAL A O 1
ATOM 1435 N N . PHE A 1 188 ? 7.710 16.261 -18.083 1.00 91.81 188 PHE A N 1
ATOM 1436 C CA . PHE A 1 188 ? 7.458 14.976 -17.424 1.00 91.81 188 PHE A CA 1
ATOM 1437 C C . PHE A 1 188 ? 7.859 14.996 -15.951 1.00 91.81 188 PHE A C 1
ATOM 1439 O O . PHE A 1 188 ? 7.121 14.485 -15.111 1.00 91.81 188 PHE A O 1
ATOM 1446 N N . VAL A 1 189 ? 8.988 15.631 -15.625 1.00 94.12 189 VAL A N 1
ATOM 1447 C CA . VAL A 1 189 ? 9.449 15.774 -14.236 1.00 94.12 189 VAL A CA 1
ATOM 1448 C C . VAL A 1 189 ? 8.438 16.576 -13.416 1.00 94.12 189 VAL A C 1
ATOM 1450 O O . VAL A 1 189 ? 8.039 16.141 -12.336 1.00 94.12 189 VAL A O 1
ATOM 1453 N N . VAL A 1 190 ? 7.976 17.714 -13.943 1.00 96.06 190 VAL A N 1
ATOM 1454 C CA . VAL A 1 190 ? 6.968 18.556 -13.288 1.00 96.06 190 VAL A CA 1
ATOM 1455 C C . VAL A 1 190 ? 5.628 17.826 -13.190 1.00 96.06 190 VAL A C 1
ATOM 1457 O O . VAL A 1 190 ? 5.017 17.843 -12.124 1.00 96.06 190 VAL A O 1
ATOM 1460 N N . SER A 1 191 ? 5.186 17.126 -14.239 1.00 95.06 191 SER A N 1
ATOM 1461 C CA . SER A 1 191 ? 3.947 16.339 -14.201 1.00 95.06 191 SER A CA 1
ATOM 1462 C C . SER A 1 191 ? 3.991 15.238 -13.141 1.00 95.06 191 SER A C 1
ATOM 1464 O O . SER A 1 191 ? 3.053 15.129 -12.352 1.00 95.06 191 SER A O 1
ATOM 1466 N N . VAL A 1 192 ? 5.076 14.457 -13.065 1.00 94.75 192 VAL A N 1
ATOM 1467 C CA . VAL A 1 192 ? 5.237 13.415 -12.036 1.00 94.75 192 VAL A CA 1
ATOM 1468 C C . VAL A 1 192 ? 5.328 14.030 -10.640 1.00 94.75 192 VAL A C 1
ATOM 1470 O O . VAL A 1 192 ? 4.751 13.476 -9.706 1.00 94.75 192 VAL A O 1
ATOM 1473 N N . ALA A 1 193 ? 5.971 15.190 -10.481 1.00 96.81 193 ALA A N 1
ATOM 1474 C CA . ALA A 1 193 ? 6.030 15.898 -9.203 1.00 96.81 193 ALA A CA 1
ATOM 1475 C C . ALA A 1 193 ? 4.660 16.397 -8.735 1.00 96.81 193 ALA A C 1
ATOM 1477 O O . ALA A 1 193 ? 4.265 16.108 -7.605 1.00 96.81 193 ALA A O 1
ATOM 1478 N N . ILE A 1 194 ? 3.910 17.084 -9.602 1.00 97.75 194 ILE A N 1
ATOM 1479 C CA . ILE A 1 194 ? 2.557 17.565 -9.295 1.00 97.75 194 ILE A CA 1
ATOM 1480 C C . ILE A 1 194 ? 1.638 16.383 -8.983 1.00 97.75 194 ILE A C 1
ATOM 1482 O O . ILE A 1 194 ? 0.930 16.401 -7.977 1.00 97.75 194 ILE A O 1
ATOM 1486 N N . TYR A 1 195 ? 1.683 15.330 -9.800 1.00 97.19 195 TYR A N 1
ATOM 1487 C CA . TYR A 1 195 ? 0.876 14.135 -9.585 1.00 97.19 195 TYR A CA 1
ATOM 1488 C C . TYR A 1 195 ? 1.220 13.431 -8.266 1.00 97.19 195 TYR A C 1
ATOM 1490 O O . TYR A 1 195 ? 0.327 13.092 -7.493 1.00 97.19 195 TYR A O 1
ATOM 1498 N N . SER A 1 196 ? 2.508 13.268 -7.955 1.00 96.56 196 SER A N 1
ATOM 1499 C CA . SER A 1 196 ? 2.948 12.649 -6.699 1.00 96.56 196 SER A CA 1
ATOM 1500 C C . SER A 1 196 ? 2.538 13.481 -5.483 1.00 96.56 196 SER A C 1
ATOM 1502 O O . SER A 1 196 ? 2.105 12.918 -4.478 1.00 96.56 196 SER A O 1
ATOM 1504 N N . ALA A 1 197 ? 2.610 14.814 -5.577 1.00 97.25 197 ALA A N 1
ATOM 1505 C CA . ALA A 1 197 ? 2.126 15.720 -4.539 1.00 97.25 197 ALA A CA 1
ATOM 1506 C C . ALA A 1 197 ? 0.603 15.620 -4.358 1.00 97.25 197 ALA A C 1
ATOM 1508 O O . ALA A 1 197 ? 0.118 15.568 -3.227 1.00 97.25 197 ALA A O 1
ATOM 1509 N N . PHE A 1 198 ? -0.152 15.520 -5.455 1.00 97.19 198 PHE A N 1
ATOM 1510 C CA . PHE A 1 198 ? -1.598 15.304 -5.424 1.00 97.19 198 PHE A CA 1
ATO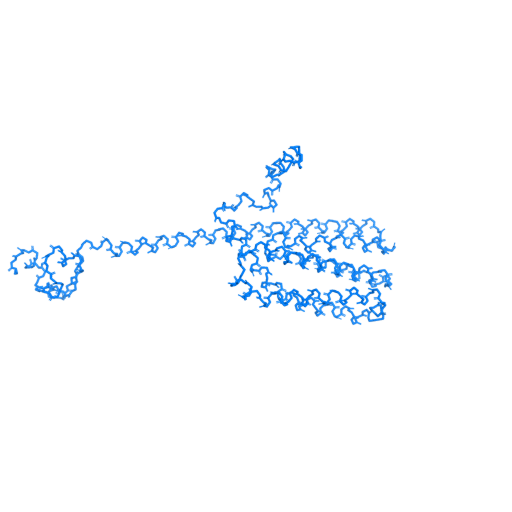M 1511 C C . PHE A 1 198 ? -1.970 13.966 -4.767 1.00 97.19 198 PHE A C 1
ATOM 1513 O O . PHE A 1 198 ? -2.856 13.923 -3.910 1.00 97.19 198 PHE A O 1
ATOM 1520 N N . VAL A 1 199 ? -1.271 12.880 -5.111 1.00 96.75 199 VAL A N 1
ATOM 1521 C CA . VAL A 1 199 ? -1.462 11.563 -4.485 1.00 96.75 199 VAL A CA 1
ATOM 1522 C C . VAL A 1 199 ? -1.129 11.616 -2.996 1.00 96.75 199 VAL A C 1
ATOM 1524 O O . VAL A 1 199 ? -1.913 11.121 -2.187 1.00 96.75 199 VAL A O 1
ATOM 1527 N N . PHE A 1 200 ? -0.021 12.258 -2.616 1.00 95.75 200 PHE A N 1
ATOM 1528 C CA . PHE A 1 200 ? 0.355 12.440 -1.214 1.00 95.75 200 PHE A CA 1
ATOM 1529 C C . PHE A 1 200 ? -0.719 13.207 -0.433 1.00 95.75 200 PHE A C 1
ATOM 1531 O O . PHE A 1 200 ? -1.159 12.755 0.624 1.00 95.75 200 PHE A O 1
ATOM 1538 N N . PHE A 1 201 ? -1.191 14.332 -0.974 1.00 94.75 201 PHE A N 1
ATOM 1539 C CA . PHE A 1 201 ? -2.253 15.129 -0.363 1.00 94.75 201 PHE A CA 1
ATOM 1540 C C . PHE A 1 201 ? -3.545 14.320 -0.199 1.00 94.75 201 PHE A C 1
ATOM 1542 O O . PHE A 1 201 ? -4.121 14.273 0.888 1.00 94.75 201 PHE A O 1
ATOM 1549 N N . THR A 1 202 ? -3.971 13.628 -1.257 1.00 94.38 202 THR A N 1
ATOM 1550 C CA . THR A 1 202 ? -5.188 12.806 -1.247 1.00 94.38 202 THR A CA 1
ATOM 1551 C C . THR A 1 202 ? -5.075 11.669 -0.239 1.00 94.38 202 THR A C 1
ATOM 1553 O O . THR A 1 202 ? -6.009 11.409 0.512 1.00 94.38 202 THR A O 1
ATOM 1556 N N . MET A 1 203 ? -3.915 11.021 -0.168 1.00 93.81 203 MET A N 1
ATOM 1557 C CA . MET A 1 203 ? -3.623 9.968 0.799 1.00 93.81 203 MET A CA 1
ATOM 1558 C C . MET A 1 203 ? -3.740 10.466 2.245 1.00 93.81 203 MET A C 1
ATOM 1560 O O . MET A 1 203 ? -4.377 9.797 3.059 1.00 93.81 203 MET A O 1
ATOM 1564 N N . VAL A 1 204 ? -3.181 11.639 2.565 1.00 92.69 204 VAL A N 1
ATOM 1565 C CA . VAL A 1 204 ? -3.313 12.258 3.897 1.00 92.69 204 VAL A CA 1
ATOM 1566 C C . VAL A 1 204 ? -4.775 12.607 4.191 1.00 92.69 204 VAL A C 1
ATOM 1568 O O . VAL A 1 204 ? -5.290 12.256 5.251 1.00 92.69 204 VAL A O 1
ATOM 1571 N N . ALA A 1 205 ? -5.480 13.224 3.239 1.00 91.56 205 ALA A N 1
ATOM 1572 C CA . ALA A 1 205 ? -6.882 13.606 3.405 1.00 91.56 205 ALA A CA 1
ATOM 1573 C C . ALA A 1 205 ? -7.812 12.394 3.606 1.00 91.56 205 ALA A C 1
ATOM 1575 O O . ALA A 1 205 ? -8.688 12.413 4.472 1.00 91.56 205 ALA A O 1
ATOM 1576 N N . VAL A 1 206 ? -7.617 11.321 2.833 1.00 91.88 206 VAL A N 1
ATOM 1577 C CA . VAL A 1 206 ? -8.377 10.069 2.963 1.00 91.88 206 VAL A CA 1
ATOM 1578 C C . VAL A 1 206 ? -8.071 9.383 4.293 1.00 91.88 206 VAL A C 1
ATOM 1580 O O . VAL A 1 206 ? -9.002 8.932 4.959 1.00 91.88 206 VAL A O 1
ATOM 1583 N N . ASN A 1 207 ? -6.800 9.334 4.710 1.00 91.62 207 ASN A N 1
ATOM 1584 C CA . ASN A 1 207 ? -6.426 8.766 6.004 1.00 91.62 207 ASN A CA 1
ATOM 1585 C C . ASN A 1 207 ? -7.077 9.534 7.163 1.00 91.62 207 ASN A C 1
ATOM 1587 O O . ASN A 1 207 ? -7.681 8.907 8.030 1.00 91.62 207 ASN A O 1
ATOM 1591 N N . ARG A 1 208 ? -7.045 10.870 7.135 1.00 90.50 208 ARG A N 1
ATOM 1592 C CA . ARG A 1 208 ? -7.688 11.705 8.156 1.00 90.50 208 ARG A CA 1
ATOM 1593 C C . ARG A 1 208 ? -9.193 11.446 8.249 1.00 90.50 208 ARG A C 1
ATOM 1595 O O . ARG A 1 208 ? -9.689 11.150 9.330 1.00 90.50 208 ARG A O 1
ATOM 1602 N N . ARG A 1 209 ? -9.909 11.450 7.118 1.00 90.50 209 ARG A N 1
ATOM 1603 C CA . ARG A 1 209 ? -11.355 11.145 7.082 1.00 90.50 209 ARG A CA 1
ATOM 1604 C C . ARG A 1 209 ? -11.675 9.741 7.589 1.00 90.50 209 ARG A C 1
ATOM 1606 O O . ARG A 1 209 ? -12.724 9.520 8.186 1.00 90.50 209 ARG A O 1
ATOM 1613 N N . MET A 1 210 ? -10.803 8.773 7.315 1.00 90.12 210 MET A N 1
ATOM 1614 C CA . MET A 1 210 ? -10.954 7.419 7.839 1.00 90.12 210 MET A CA 1
ATOM 1615 C C . MET A 1 210 ? -10.803 7.404 9.366 1.00 90.12 210 MET A C 1
ATOM 1617 O O . MET A 1 210 ? -11.626 6.787 10.032 1.00 90.12 210 MET A O 1
ATOM 1621 N N . LEU A 1 211 ? -9.804 8.105 9.912 1.00 90.56 211 LEU A N 1
ATOM 1622 C CA . LEU A 1 211 ? -9.597 8.211 11.358 1.00 90.56 211 LEU A CA 1
ATOM 1623 C C . LEU A 1 211 ? -10.781 8.892 12.054 1.00 90.56 211 LEU A C 1
ATOM 1625 O O . LEU A 1 211 ? -11.277 8.348 13.033 1.00 90.56 211 LEU A O 1
ATOM 1629 N N . GLU A 1 212 ? -11.286 10.004 11.513 1.00 90.31 212 GLU A N 1
ATOM 1630 C CA . GLU A 1 212 ? -12.490 10.689 12.021 1.00 90.31 212 GLU A CA 1
ATOM 1631 C C . GLU A 1 212 ? -13.692 9.732 12.086 1.00 90.31 212 GLU A C 1
ATOM 1633 O O . GLU A 1 212 ? -14.382 9.647 13.099 1.00 90.31 212 GLU A O 1
ATOM 1638 N N . ARG A 1 213 ? -13.912 8.940 11.028 1.00 89.69 213 ARG A N 1
ATOM 1639 C CA . ARG A 1 213 ? -14.981 7.929 11.003 1.00 89.69 213 ARG A CA 1
ATOM 1640 C C . ARG A 1 213 ? -14.777 6.835 12.049 1.00 89.69 213 ARG A C 1
ATOM 1642 O O . ARG A 1 213 ? -15.751 6.441 12.683 1.00 89.69 213 ARG A O 1
ATOM 1649 N N . SER A 1 214 ? -13.550 6.347 12.227 1.00 89.94 214 SER A N 1
ATOM 1650 C CA . SER A 1 214 ? -13.234 5.332 13.240 1.00 89.94 214 SER A CA 1
ATOM 1651 C C . SER A 1 214 ? -13.432 5.856 14.663 1.00 89.94 214 SER A C 1
ATOM 1653 O O . SER A 1 214 ? -14.003 5.146 15.486 1.00 89.94 214 SER A O 1
ATOM 1655 N N . VAL A 1 215 ? -13.026 7.100 14.950 1.00 90.81 215 VAL A N 1
ATOM 1656 C CA . VAL A 1 215 ? -13.271 7.751 16.251 1.00 90.81 215 VAL A CA 1
ATOM 1657 C C . VAL A 1 215 ? -14.771 7.831 16.521 1.00 90.81 215 VAL A C 1
ATOM 1659 O O . VAL A 1 215 ? -15.237 7.277 17.515 1.00 90.81 215 VAL A O 1
ATOM 1662 N N . ASN A 1 216 ? -15.538 8.407 15.592 1.00 89.38 216 ASN A N 1
ATOM 1663 C CA . ASN A 1 216 ? -16.983 8.563 15.751 1.00 89.38 216 ASN A CA 1
ATOM 1664 C C . ASN A 1 216 ? -17.693 7.212 15.934 1.00 89.38 216 ASN A C 1
ATOM 1666 O O . ASN A 1 216 ? -18.608 7.095 16.743 1.00 89.38 216 ASN A O 1
ATOM 1670 N N . ALA A 1 217 ? -17.269 6.172 15.209 1.00 88.88 217 ALA A N 1
ATOM 1671 C CA . ALA A 1 217 ? -17.836 4.832 15.345 1.00 88.88 217 ALA A CA 1
ATOM 1672 C C . ALA A 1 217 ? -17.577 4.221 16.734 1.00 88.88 217 ALA A C 1
ATOM 1674 O O . ALA A 1 217 ? -18.464 3.581 17.302 1.00 88.88 217 ALA A O 1
ATOM 1675 N N . LEU A 1 218 ? -16.382 4.428 17.296 1.00 87.31 218 LEU A N 1
ATOM 1676 C CA . LEU A 1 218 ? -16.040 3.954 18.639 1.00 87.31 218 LEU A CA 1
ATOM 1677 C C . LEU A 1 218 ? -16.784 4.730 19.730 1.00 87.31 218 LEU A C 1
ATOM 1679 O O . LEU A 1 218 ? -17.228 4.126 20.705 1.00 87.31 218 LEU A O 1
ATOM 1683 N N . GLU A 1 219 ? -16.953 6.039 19.565 1.00 87.56 219 GLU A N 1
ATOM 1684 C CA . GLU A 1 219 ? -17.720 6.872 20.497 1.00 87.56 219 GLU A CA 1
ATOM 1685 C C . GLU A 1 219 ? -19.205 6.502 20.498 1.00 87.56 219 GLU A C 1
ATOM 1687 O O . GLU A 1 219 ? -19.768 6.246 21.561 1.00 87.56 219 GLU A O 1
ATOM 1692 N N . LEU A 1 220 ? -19.812 6.349 19.317 1.00 87.62 220 LEU A N 1
ATOM 1693 C CA . LEU A 1 220 ? -21.197 5.886 19.179 1.00 87.62 220 LEU A CA 1
ATOM 1694 C C . LEU A 1 220 ? -21.414 4.523 19.843 1.00 87.62 220 LEU A C 1
ATOM 1696 O O . LEU A 1 220 ? -22.423 4.312 20.518 1.00 87.62 220 LEU A O 1
ATOM 1700 N N . LYS A 1 221 ? -20.454 3.604 19.687 1.00 84.19 221 LYS A N 1
ATOM 1701 C CA . LYS A 1 221 ? -20.516 2.289 20.329 1.00 84.19 221 LYS A CA 1
ATOM 1702 C C . LYS A 1 221 ? -20.508 2.404 21.856 1.00 84.19 221 LYS A C 1
ATOM 1704 O O . LYS A 1 221 ? -21.333 1.766 22.503 1.00 84.19 221 LYS A O 1
ATOM 1709 N N . ARG A 1 222 ? -19.642 3.254 22.422 1.00 80.06 222 ARG A N 1
ATOM 1710 C CA . ARG A 1 222 ? -19.592 3.507 23.874 1.00 80.06 222 ARG A CA 1
ATOM 1711 C C . ARG A 1 222 ? -20.910 4.075 24.395 1.00 80.06 222 ARG A C 1
ATOM 1713 O O . ARG A 1 222 ? -21.424 3.581 25.390 1.00 80.06 222 ARG A O 1
ATOM 1720 N N . THR A 1 223 ? -21.488 5.061 23.709 1.00 77.00 223 THR A N 1
ATOM 1721 C CA . THR A 1 223 ? -22.780 5.640 24.109 1.00 77.00 223 THR A CA 1
ATOM 1722 C C . THR A 1 223 ? -23.902 4.603 24.074 1.00 77.00 223 THR A C 1
ATOM 1724 O O . THR A 1 223 ? -24.708 4.551 24.998 1.00 77.00 223 THR A O 1
ATOM 1727 N N . SER A 1 224 ? -23.941 3.744 23.050 1.00 76.25 224 SER A N 1
ATOM 1728 C CA . SER A 1 224 ? -24.930 2.663 22.975 1.00 76.25 224 SER A CA 1
ATOM 1729 C C . SER A 1 224 ? -24.777 1.646 24.110 1.00 76.25 224 SER A C 1
ATOM 1731 O O . SER A 1 224 ? -25.786 1.181 24.633 1.00 76.25 224 SER A O 1
ATOM 1733 N N . GLU A 1 225 ? -23.547 1.294 24.491 1.00 76.75 225 GLU A N 1
ATOM 1734 C CA . GLU A 1 225 ? -23.275 0.400 25.626 1.00 76.75 225 GLU A CA 1
ATOM 1735 C C . GLU A 1 225 ? -23.733 1.035 26.947 1.00 76.75 225 GLU A C 1
ATOM 1737 O O . GLU A 1 225 ? -24.365 0.365 27.759 1.00 76.75 225 GLU A O 1
ATOM 1742 N N . THR A 1 226 ? -23.510 2.340 27.134 1.00 80.75 226 THR A N 1
ATOM 1743 C CA . THR A 1 226 ? -24.030 3.074 28.297 1.00 80.75 226 THR A CA 1
ATOM 1744 C C . THR A 1 226 ? -25.555 3.114 28.317 1.00 80.75 226 THR A C 1
ATOM 1746 O O . THR A 1 226 ? -26.134 2.893 29.371 1.00 80.75 226 THR A O 1
ATOM 1749 N N . ILE A 1 227 ? -26.225 3.348 27.182 1.00 77.81 227 ILE A N 1
ATOM 1750 C CA . ILE A 1 227 ? -27.696 3.321 27.119 1.00 77.81 227 ILE A CA 1
ATOM 1751 C C . ILE A 1 227 ? -28.221 1.933 27.480 1.00 77.81 227 ILE A C 1
ATOM 1753 O O . ILE A 1 227 ? -29.167 1.845 28.246 1.00 77.81 227 ILE A O 1
ATOM 1757 N N . GLN A 1 228 ? -27.614 0.859 26.970 1.00 73.38 228 GLN A N 1
ATOM 1758 C CA . GLN A 1 228 ? -28.027 -0.504 27.317 1.00 73.38 228 GLN A CA 1
ATOM 1759 C C . GLN A 1 228 ? -27.774 -0.828 28.787 1.00 73.38 228 GLN A C 1
ATOM 1761 O O . GLN A 1 228 ? -28.610 -1.473 29.405 1.00 73.38 228 GLN A O 1
ATOM 1766 N N . MET A 1 229 ? -26.652 -0.372 29.349 1.00 80.94 229 MET A N 1
ATOM 1767 C CA . MET A 1 229 ? -26.368 -0.535 30.772 1.00 80.94 229 MET A CA 1
ATOM 1768 C C . MET A 1 229 ? -27.386 0.227 31.616 1.00 80.94 229 MET A C 1
ATOM 1770 O O . MET A 1 229 ? -27.963 -0.359 32.514 1.00 80.94 229 MET A O 1
ATOM 1774 N N . LEU A 1 230 ? -27.678 1.485 31.280 1.00 82.62 230 LEU A N 1
ATOM 1775 C CA . LEU A 1 230 ? -28.698 2.262 31.976 1.00 82.62 230 LEU A CA 1
ATOM 1776 C C . LEU A 1 230 ? -30.078 1.636 31.817 1.00 82.62 230 LEU A C 1
ATOM 1778 O O . LEU A 1 230 ? -30.794 1.541 32.796 1.00 82.62 230 LEU A O 1
ATOM 1782 N N . LEU A 1 231 ? -30.457 1.193 30.617 1.00 78.44 231 LEU A N 1
ATOM 1783 C CA . LEU A 1 231 ? -31.741 0.536 30.383 1.00 78.44 231 LEU A CA 1
ATOM 1784 C C . LEU A 1 231 ? -31.853 -0.739 31.219 1.00 78.44 231 LEU A C 1
ATOM 1786 O O . LEU A 1 231 ? -32.878 -0.962 31.846 1.00 78.44 231 LEU A O 1
ATOM 1790 N N . ARG A 1 232 ? -30.779 -1.526 31.278 1.00 72.81 232 ARG A N 1
ATOM 1791 C CA . ARG A 1 232 ? -30.689 -2.698 32.139 1.00 72.81 232 ARG A CA 1
ATOM 1792 C C . ARG A 1 232 ? -30.771 -2.317 33.617 1.00 72.81 232 ARG A C 1
ATOM 1794 O O . ARG A 1 232 ? -31.505 -2.959 34.347 1.00 72.81 232 ARG A O 1
ATOM 1801 N N . ASP A 1 233 ? -30.097 -1.256 34.048 1.00 72.50 233 ASP A N 1
ATOM 1802 C CA . ASP A 1 233 ? -30.173 -0.749 35.420 1.00 72.50 233 ASP A CA 1
ATOM 1803 C C . ASP A 1 233 ? -31.564 -0.170 35.732 1.00 72.50 233 ASP A C 1
ATOM 1805 O O . ASP A 1 233 ? -31.995 -0.226 36.877 1.00 72.50 233 ASP A O 1
ATOM 1809 N N . PHE A 1 234 ? -32.284 0.368 34.743 1.00 68.38 234 PHE A N 1
ATOM 1810 C CA . PHE A 1 234 ? -33.684 0.786 34.848 1.00 68.38 234 PHE A CA 1
ATOM 1811 C C . PHE A 1 234 ? -34.608 -0.435 34.941 1.00 68.38 234 PHE A C 1
ATOM 1813 O O . PHE A 1 234 ? -35.486 -0.459 35.795 1.00 68.38 234 PHE A O 1
ATOM 1820 N N . GLU A 1 235 ? -34.409 -1.466 34.122 1.00 63.41 235 GLU A N 1
ATOM 1821 C CA . GLU A 1 235 ? -35.147 -2.730 34.229 1.00 63.41 235 GLU A CA 1
ATOM 1822 C C . GLU A 1 235 ? -34.901 -3.395 35.596 1.00 63.41 235 GLU A C 1
ATOM 1824 O O . GLU A 1 235 ? -35.847 -3.850 36.243 1.00 63.41 235 GLU A O 1
ATOM 1829 N N . GLU A 1 236 ? -33.651 -3.385 36.070 1.00 64.25 236 GLU A N 1
ATOM 1830 C CA . GLU A 1 236 ? -33.233 -3.978 37.343 1.00 64.25 236 GLU A CA 1
ATOM 1831 C C . GLU A 1 236 ? -33.619 -3.115 38.571 1.00 64.25 236 GLU A C 1
ATOM 1833 O O . GLU A 1 236 ? -33.965 -3.690 39.601 1.00 64.25 236 GLU A O 1
ATOM 1838 N N . ASN A 1 237 ? -33.626 -1.769 38.494 1.00 61.53 237 ASN A N 1
ATOM 1839 C CA . ASN A 1 237 ? -33.835 -0.878 39.659 1.00 61.53 237 ASN A CA 1
ATOM 1840 C C . ASN A 1 237 ? -35.057 0.059 39.607 1.00 61.53 237 ASN A C 1
ATOM 1842 O O . ASN A 1 237 ? -35.484 0.509 40.665 1.00 61.53 237 ASN A O 1
ATOM 1846 N N . ALA A 1 238 ? -35.627 0.399 38.446 1.00 54.38 238 ALA A N 1
ATOM 1847 C CA . ALA A 1 238 ? -36.782 1.315 38.365 1.00 54.38 238 ALA A CA 1
ATOM 1848 C C . ALA A 1 238 ? -38.142 0.611 38.503 1.00 54.38 238 ALA A C 1
ATOM 1850 O O . ALA A 1 238 ? -39.196 1.244 38.439 1.00 54.38 238 ALA A O 1
ATOM 1851 N N . SER A 1 239 ? -38.122 -0.698 38.728 1.00 55.16 239 SER A N 1
ATOM 1852 C CA . SER A 1 239 ? -39.292 -1.497 39.069 1.00 55.16 239 SER A CA 1
ATOM 1853 C C . SER A 1 239 ? -39.597 -1.363 40.565 1.00 55.16 239 SER A C 1
ATOM 1855 O O . SER A 1 239 ? -39.508 -2.343 41.309 1.00 55.16 239 SER A O 1
ATOM 1857 N N . ASP A 1 240 ? -39.932 -0.154 41.021 1.00 64.62 240 ASP A N 1
ATOM 1858 C CA . ASP A 1 240 ? -40.490 0.058 42.360 1.00 64.62 240 ASP A CA 1
ATOM 1859 C C . ASP A 1 240 ? -41.860 -0.636 42.415 1.00 64.62 240 ASP A C 1
ATOM 1861 O O . ASP A 1 240 ? -42.896 -0.089 42.055 1.00 64.62 240 ASP A O 1
ATOM 1865 N N . TRP A 1 241 ? -41.814 -1.913 42.791 1.00 75.50 241 TRP A N 1
ATOM 1866 C CA . TRP A 1 241 ? -42.943 -2.805 43.040 1.00 75.50 241 TRP A CA 1
ATOM 1867 C C . TRP A 1 241 ? -43.860 -3.000 41.830 1.00 75.50 241 TRP A C 1
ATOM 1869 O O . TRP A 1 241 ? -45.032 -2.662 41.865 1.00 75.50 241 TRP A O 1
ATOM 1879 N N . LEU A 1 242 ? -43.357 -3.601 40.753 1.00 74.62 242 LEU A N 1
ATOM 1880 C CA . LEU A 1 242 ? -44.230 -4.046 39.662 1.00 74.62 242 LEU A CA 1
ATOM 1881 C C . LEU A 1 242 ? -45.055 -5.275 40.066 1.00 74.62 242 LEU A C 1
ATOM 1883 O O . LEU A 1 242 ? -44.545 -6.206 40.703 1.00 74.62 242 LEU A O 1
ATOM 1887 N N . TRP A 1 243 ? -46.315 -5.279 39.644 1.00 83.25 243 TRP A N 1
ATOM 1888 C CA . TRP A 1 243 ? -47.212 -6.426 39.685 1.00 83.25 243 TRP A CA 1
ATOM 1889 C C . TRP A 1 243 ? -48.079 -6.475 38.425 1.00 83.25 243 TRP A C 1
ATOM 1891 O O . TRP A 1 243 ? -48.449 -5.445 37.864 1.00 83.25 243 TRP A O 1
ATOM 1901 N N . GLU A 1 244 ? -48.433 -7.682 37.997 1.00 85.12 244 GLU A N 1
ATOM 1902 C CA . GLU A 1 244 ? -49.424 -7.927 36.946 1.00 85.12 244 GLU A CA 1
ATOM 1903 C C . GLU A 1 244 ? -50.716 -8.470 37.570 1.00 85.12 244 GLU A C 1
ATOM 1905 O O . GLU A 1 244 ? -50.652 -9.275 38.505 1.00 85.12 244 GLU A O 1
ATOM 1910 N N . THR A 1 245 ? -51.878 -8.053 37.054 1.00 89.81 245 THR A N 1
ATOM 1911 C CA . THR A 1 245 ? -53.185 -8.587 37.475 1.00 89.81 245 THR A CA 1
ATOM 1912 C C . THR A 1 245 ? -53.947 -9.229 36.324 1.00 89.81 245 THR A C 1
ATOM 1914 O O . THR A 1 245 ? -53.780 -8.831 35.172 1.00 89.81 245 THR A O 1
ATOM 1917 N N . ASP A 1 246 ? -54.789 -10.216 36.631 1.00 88.19 246 ASP A N 1
ATOM 1918 C CA . ASP A 1 246 ? -55.756 -10.756 35.673 1.00 88.19 246 ASP A CA 1
ATOM 1919 C C . ASP A 1 246 ? -56.977 -9.827 35.502 1.00 88.19 246 ASP A C 1
ATOM 1921 O O . ASP A 1 246 ? -57.119 -8.796 36.162 1.00 88.19 246 ASP A O 1
ATOM 1925 N N . ALA A 1 247 ? -57.905 -10.204 34.617 1.00 88.50 247 ALA A N 1
ATOM 1926 C CA . ALA A 1 247 ? -59.139 -9.449 34.381 1.00 88.50 247 ALA A CA 1
ATOM 1927 C C . ALA A 1 247 ? -60.060 -9.341 35.620 1.00 88.50 247 ALA A C 1
ATOM 1929 O O . ALA A 1 247 ? -60.991 -8.538 35.612 1.00 88.50 247 ALA A O 1
ATOM 1930 N N . ALA A 1 248 ? -59.816 -10.136 36.667 1.00 88.62 248 ALA A N 1
ATOM 1931 C CA . ALA A 1 248 ? -60.524 -10.105 37.943 1.00 88.62 248 ALA A CA 1
ATOM 1932 C C . ALA A 1 248 ? -59.723 -9.387 39.051 1.00 88.62 248 ALA A C 1
ATOM 1934 O O . ALA A 1 248 ? -60.137 -9.414 40.210 1.00 88.62 248 ALA A O 1
ATOM 1935 N N . LEU A 1 249 ? -58.627 -8.701 38.691 1.00 86.38 249 LEU A N 1
ATOM 1936 C CA . LEU A 1 249 ? -57.736 -7.947 39.580 1.00 86.38 249 LEU A CA 1
ATOM 1937 C C . LEU A 1 249 ? -56.955 -8.811 40.580 1.00 86.38 249 LEU A C 1
ATOM 1939 O O . LEU A 1 249 ? -56.474 -8.298 41.592 1.00 86.38 249 LEU A O 1
ATOM 1943 N N . ASN A 1 250 ? -56.790 -10.106 40.311 1.00 88.50 250 ASN A N 1
ATOM 1944 C CA . ASN A 1 250 ? -55.933 -10.955 41.133 1.00 88.50 250 ASN A CA 1
ATOM 1945 C C . ASN A 1 250 ? -54.469 -10.773 40.745 1.00 88.50 250 ASN A C 1
ATOM 1947 O O . ASN A 1 250 ? -54.159 -10.700 39.559 1.00 88.50 250 ASN A O 1
ATOM 1951 N N . LEU A 1 251 ? -53.568 -10.748 41.726 1.00 86.06 251 LEU A N 1
ATOM 1952 C CA . LEU A 1 251 ? -52.120 -10.700 41.512 1.00 86.06 251 LEU A CA 1
ATOM 1953 C C . LEU A 1 251 ? -51.629 -11.997 40.848 1.00 86.06 251 LEU A C 1
ATOM 1955 O O . LEU A 1 251 ? -51.758 -13.078 41.423 1.00 86.06 251 LEU A O 1
ATOM 1959 N N . VAL A 1 252 ? -51.058 -11.885 39.644 1.00 84.75 252 VAL A N 1
ATOM 1960 C CA . VAL A 1 252 ? -50.575 -13.030 38.846 1.00 84.75 252 VAL A CA 1
ATOM 1961 C C . VAL A 1 252 ? -49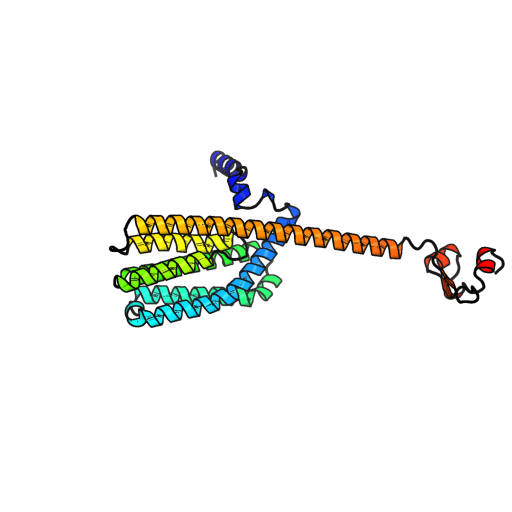.051 -13.096 38.827 1.00 84.75 252 VAL A C 1
ATOM 1963 O O . VAL A 1 252 ? -48.484 -14.154 39.092 1.00 84.75 252 VAL A O 1
ATOM 1966 N N . HIS A 1 253 ? -48.378 -11.971 38.561 1.00 79.62 253 HIS A N 1
ATOM 1967 C CA . HIS A 1 253 ? -46.913 -11.889 38.523 1.00 79.62 253 HIS A CA 1
ATOM 1968 C C . HIS A 1 253 ? -46.391 -10.732 39.387 1.00 79.62 253 HIS A C 1
ATOM 1970 O O . HIS A 1 253 ? -46.170 -9.628 38.883 1.00 79.62 253 HIS A O 1
ATOM 1976 N N . PRO A 1 254 ? -46.194 -10.953 40.697 1.00 79.38 254 PRO A N 1
ATOM 1977 C CA . PRO A 1 254 ? -45.509 -9.998 41.558 1.00 79.38 254 PRO A CA 1
ATOM 1978 C C . PRO A 1 254 ? -43.999 -10.014 41.276 1.00 79.38 254 PRO A C 1
ATOM 1980 O O . PRO A 1 254 ? -43.375 -11.075 41.201 1.00 79.38 254 PRO A O 1
ATOM 1983 N N . SER A 1 255 ? -43.390 -8.837 41.125 1.00 79.31 255 SER A N 1
ATOM 1984 C CA . SER A 1 255 ? -41.937 -8.719 40.949 1.00 79.31 255 SER A CA 1
ATOM 1985 C C . SER A 1 255 ? -41.173 -9.162 42.207 1.00 79.31 255 SER A C 1
ATOM 1987 O O . SER A 1 255 ? -41.690 -9.100 43.326 1.00 79.31 255 SER A O 1
ATOM 1989 N N . ALA A 1 256 ? -39.909 -9.572 42.050 1.00 75.69 256 ALA A N 1
ATOM 1990 C CA . ALA A 1 256 ? -39.067 -10.006 43.173 1.00 75.69 256 ALA A CA 1
ATOM 1991 C C . ALA A 1 256 ? -38.944 -8.930 44.268 1.00 75.69 256 ALA A C 1
ATOM 1993 O O . ALA A 1 256 ? -38.956 -9.242 45.455 1.00 75.69 256 ALA A O 1
ATOM 1994 N N . ARG A 1 257 ? -38.915 -7.652 43.877 1.00 73.81 257 ARG A N 1
ATOM 1995 C CA . ARG A 1 257 ? -38.835 -6.530 44.812 1.00 73.81 257 ARG A CA 1
ATOM 1996 C C . ARG A 1 257 ? -40.130 -6.312 45.597 1.00 73.81 257 ARG A C 1
ATOM 1998 O O . ARG A 1 257 ? -40.067 -6.003 46.783 1.00 73.81 257 ARG A O 1
ATOM 2005 N N . LEU A 1 258 ? -41.293 -6.504 44.964 1.00 79.25 258 LEU A N 1
ATOM 2006 C CA . LEU A 1 258 ? -42.584 -6.479 45.659 1.00 79.25 258 LEU A CA 1
ATOM 2007 C C . LEU A 1 258 ? -42.651 -7.593 46.714 1.00 79.25 258 LEU A C 1
ATOM 2009 O O . LEU A 1 258 ? -43.096 -7.355 47.831 1.00 79.25 258 LEU A O 1
ATOM 2013 N N . ALA A 1 259 ? -42.144 -8.782 46.382 1.00 81.12 259 ALA A N 1
ATOM 2014 C CA . ALA A 1 259 ? -42.044 -9.903 47.312 1.00 81.12 259 ALA A CA 1
ATOM 2015 C C . ALA A 1 259 ? -41.110 -9.618 48.502 1.00 81.12 259 ALA A C 1
ATOM 2017 O O . ALA A 1 259 ? -41.463 -9.883 49.653 1.00 81.12 259 ALA A O 1
ATOM 2018 N N . GLU A 1 260 ? -39.952 -9.005 48.244 1.00 78.94 260 GLU A N 1
ATOM 2019 C CA . GLU A 1 260 ? -39.024 -8.566 49.292 1.00 78.94 260 GLU A CA 1
ATOM 2020 C C . GLU A 1 260 ? -39.652 -7.551 50.254 1.00 78.94 260 GLU A C 1
ATOM 2022 O O . GLU A 1 260 ? -39.509 -7.702 51.468 1.00 78.94 260 GLU A O 1
ATOM 2027 N N . VAL A 1 261 ? -40.356 -6.538 49.733 1.00 80.81 261 VAL A N 1
ATOM 2028 C CA . VAL A 1 261 ? -40.998 -5.491 50.551 1.00 80.81 261 VAL A CA 1
ATOM 2029 C C . VAL A 1 261 ? -42.218 -6.018 51.300 1.00 80.81 261 VAL A C 1
ATOM 2031 O O . VAL A 1 261 ? -42.433 -5.654 52.453 1.00 80.81 261 VAL A O 1
ATOM 2034 N N . ALA A 1 262 ? -42.979 -6.923 50.690 1.00 81.75 262 ALA A N 1
ATOM 2035 C CA . ALA A 1 262 ? -44.079 -7.616 51.351 1.00 81.75 262 ALA A CA 1
ATOM 2036 C C . ALA A 1 262 ? -43.605 -8.679 52.360 1.00 81.75 262 ALA A C 1
ATOM 2038 O O . ALA A 1 262 ? -44.438 -9.291 53.026 1.00 81.75 262 ALA A O 1
ATOM 2039 N N . HIS A 1 263 ? -42.290 -8.928 52.458 1.00 81.31 263 HIS A N 1
ATOM 2040 C CA . HIS A 1 263 ? -41.679 -9.975 53.283 1.00 81.31 263 HIS A CA 1
ATOM 2041 C C . HIS A 1 263 ? -42.292 -11.369 53.067 1.00 81.31 263 HIS A C 1
ATOM 2043 O O . HIS A 1 263 ? -42.349 -12.187 53.987 1.00 81.31 263 HIS A O 1
ATOM 2049 N N . ARG A 1 264 ? -42.740 -11.650 51.839 1.00 81.06 264 ARG A N 1
ATOM 2050 C CA . ARG A 1 264 ? -43.400 -12.903 51.458 1.00 81.06 264 ARG A CA 1
ATOM 2051 C C . ARG A 1 264 ? -42.763 -13.465 50.189 1.00 81.06 264 ARG A C 1
ATOM 2053 O O . ARG A 1 264 ? -42.432 -12.696 49.290 1.00 81.06 264 ARG A O 1
ATOM 2060 N N . PRO A 1 265 ? -42.602 -14.791 50.061 1.00 79.88 265 PRO A N 1
ATOM 2061 C CA . PRO A 1 265 ? -42.185 -15.399 48.803 1.00 79.88 265 PRO A CA 1
ATOM 2062 C C . PRO A 1 265 ? -43.155 -15.023 47.677 1.00 79.88 265 PRO A C 1
ATOM 2064 O O . PRO A 1 265 ? -44.368 -15.067 47.868 1.00 79.88 265 PRO A O 1
ATOM 2067 N N . ALA A 1 266 ? -42.647 -14.733 46.475 1.00 74.88 266 ALA A N 1
ATOM 2068 C CA . ALA A 1 266 ? -43.481 -14.344 45.328 1.00 74.88 266 ALA A CA 1
ATOM 2069 C C . ALA A 1 266 ? -44.594 -15.365 45.008 1.00 74.88 266 ALA A C 1
ATOM 2071 O O . ALA A 1 266 ? -45.673 -14.990 44.566 1.00 74.88 266 ALA A O 1
ATOM 2072 N N . GLY A 1 267 ? -44.362 -16.655 45.280 1.00 76.62 267 GLY A N 1
ATOM 2073 C CA . GLY A 1 267 ? -45.360 -17.713 45.089 1.00 76.62 267 GLY A CA 1
ATOM 2074 C C . GLY A 1 267 ? -46.541 -17.672 46.067 1.00 76.62 267 GLY A C 1
ATOM 2075 O O . GLY A 1 267 ? -47.576 -18.273 45.773 1.00 76.62 267 GLY A O 1
ATOM 2076 N N . GLU A 1 268 ? -46.394 -16.968 47.191 1.00 78.12 268 GLU A N 1
ATOM 2077 C CA . GLU A 1 268 ? -47.395 -16.822 48.257 1.00 78.12 268 GLU A CA 1
ATOM 2078 C C . GLU A 1 268 ? -48.168 -15.501 48.176 1.00 78.12 268 GLU A C 1
ATOM 2080 O O . GLU A 1 268 ? -49.130 -15.316 48.920 1.00 78.12 268 GLU A O 1
ATOM 2085 N N . ILE A 1 269 ? -47.768 -14.587 47.288 1.00 78.69 269 ILE A N 1
ATOM 2086 C CA . ILE A 1 269 ? -48.483 -13.339 47.011 1.00 78.69 269 ILE A CA 1
ATOM 2087 C C . ILE A 1 269 ? -49.544 -13.649 45.959 1.00 78.69 269 ILE A C 1
ATOM 2089 O O . ILE A 1 269 ? -49.260 -13.730 44.765 1.00 78.69 269 ILE A O 1
ATOM 2093 N N . ARG A 1 270 ? -50.760 -13.917 46.433 1.00 76.19 270 ARG A N 1
ATOM 2094 C CA . ARG A 1 270 ? -51.927 -14.283 45.628 1.00 76.19 270 ARG A CA 1
ATOM 2095 C C . ARG A 1 270 ? -53.169 -13.705 46.282 1.00 76.19 270 ARG A C 1
ATOM 2097 O O . ARG A 1 270 ? -53.217 -13.624 47.502 1.00 76.19 270 ARG A O 1
ATOM 2104 N N . GLY A 1 271 ? -54.177 -13.405 45.475 1.00 82.25 271 GLY A N 1
ATOM 2105 C CA . GLY A 1 271 ? -55.410 -12.779 45.943 1.00 82.25 271 GLY A CA 1
ATOM 2106 C C . GLY A 1 271 ? -55.699 -11.505 45.168 1.00 82.25 271 GLY A C 1
ATOM 2107 O O . GLY A 1 271 ? -54.987 -11.176 44.212 1.00 82.25 271 GLY A O 1
ATOM 2108 N N . ASN A 1 272 ? -56.764 -10.814 45.559 1.00 88.69 272 ASN A N 1
ATOM 2109 C CA . ASN A 1 272 ? -57.142 -9.560 44.932 1.00 88.69 272 ASN A CA 1
ATOM 2110 C C . ASN A 1 272 ? -56.121 -8.469 45.284 1.00 88.69 272 ASN A C 1
ATOM 2112 O O . ASN A 1 272 ? -55.712 -8.338 46.435 1.00 88.69 272 ASN A O 1
ATOM 2116 N N . LEU A 1 273 ? -55.731 -7.659 44.300 1.00 85.19 273 LEU A N 1
ATOM 2117 C CA . LEU A 1 273 ? -54.785 -6.560 44.490 1.00 85.19 273 LEU A CA 1
ATOM 2118 C C . LEU A 1 273 ? -55.188 -5.619 45.638 1.00 85.19 273 LEU A C 1
ATOM 2120 O O . LEU A 1 273 ? -54.323 -5.126 46.362 1.00 85.19 273 LEU A O 1
ATOM 2124 N N . PHE A 1 274 ? -56.483 -5.341 45.795 1.00 85.31 274 PHE A N 1
ATOM 2125 C CA . PHE A 1 274 ? -56.957 -4.398 46.803 1.00 85.31 274 PHE A CA 1
ATOM 2126 C C . PHE A 1 274 ? -56.895 -4.964 48.220 1.00 85.31 274 PHE A C 1
ATOM 2128 O O . PHE A 1 274 ? -56.494 -4.233 49.125 1.00 85.31 274 PHE A O 1
ATOM 2135 N N . ASP A 1 275 ? -57.214 -6.245 48.404 1.00 84.31 275 ASP A N 1
ATOM 2136 C CA . ASP A 1 275 ? -57.139 -6.906 49.712 1.00 84.31 275 ASP A CA 1
ATOM 2137 C C . ASP A 1 275 ? -55.673 -7.027 50.174 1.00 84.31 275 ASP A C 1
ATOM 2139 O O . ASP A 1 275 ? -55.337 -6.702 51.320 1.00 84.31 275 ASP A O 1
ATOM 2143 N N . PHE A 1 276 ? -54.771 -7.324 49.230 1.00 84.19 276 PHE A N 1
ATOM 2144 C CA . PHE A 1 276 ? -53.326 -7.337 49.455 1.00 84.19 276 PHE A CA 1
ATOM 2145 C C . PHE A 1 276 ? -52.785 -5.969 49.891 1.00 84.19 276 PHE A C 1
ATOM 2147 O O . PHE A 1 276 ? -52.028 -5.876 50.859 1.00 84.19 276 PHE A O 1
ATOM 2154 N N . MET A 1 277 ? -53.187 -4.882 49.219 1.00 81.38 277 MET A N 1
ATOM 2155 C CA . MET A 1 277 ? -52.764 -3.524 49.594 1.00 81.38 277 MET A CA 1
ATOM 2156 C C . MET A 1 277 ? -53.407 -3.025 50.894 1.00 81.38 277 MET A C 1
ATOM 2158 O O . MET A 1 277 ? -52.809 -2.205 51.591 1.00 81.38 277 MET A O 1
ATOM 2162 N N . ALA A 1 278 ? -54.609 -3.497 51.231 1.00 84.00 278 ALA A N 1
ATOM 2163 C CA . ALA A 1 278 ? -55.287 -3.166 52.482 1.00 84.00 278 ALA A CA 1
ATOM 2164 C C . ALA A 1 278 ? -54.712 -3.924 53.695 1.00 84.00 278 ALA A C 1
ATOM 2166 O O . ALA A 1 278 ? -55.022 -3.567 54.834 1.00 84.00 278 ALA A O 1
ATOM 2167 N N . GLY A 1 279 ? -53.870 -4.941 53.466 1.00 73.81 279 GLY A N 1
ATOM 2168 C CA . GLY A 1 279 ? -53.312 -5.798 54.513 1.00 73.81 279 GLY A CA 1
ATOM 2169 C C . GLY A 1 279 ? -54.358 -6.715 55.149 1.00 73.81 279 GLY A C 1
ATOM 2170 O O . GLY A 1 279 ? -54.228 -7.067 56.320 1.00 73.81 279 GLY A O 1
ATOM 2171 N N . THR A 1 280 ? -55.420 -7.040 54.409 1.00 65.19 280 THR A N 1
ATOM 2172 C CA . THR A 1 280 ? -56.549 -7.862 54.876 1.00 65.19 280 THR A CA 1
ATOM 2173 C C . THR A 1 280 ? -56.459 -9.327 54.440 1.00 65.19 280 THR A C 1
ATOM 2175 O O . THR A 1 280 ? -57.381 -10.093 54.723 1.00 65.19 280 THR A O 1
ATOM 2178 N N . ASP A 1 281 ? -55.350 -9.687 53.790 1.00 57.19 281 ASP A N 1
ATOM 2179 C CA . ASP A 1 281 ? -54.971 -11.040 53.359 1.00 57.19 281 ASP A CA 1
ATOM 2180 C C . ASP A 1 281 ? -54.253 -11.856 54.443 1.00 57.19 281 ASP A C 1
ATOM 2182 O O . ASP A 1 281 ? -53.389 -11.290 55.156 1.00 57.19 281 ASP A O 1
#

pLDDT: mean 87.06, std 10.59, range [53.34, 98.5]